Protein AF-A0AAD5RUT4-F1 (afdb_monomer_lite)

Foldseek 3Di:
DDPVVVVVVVVV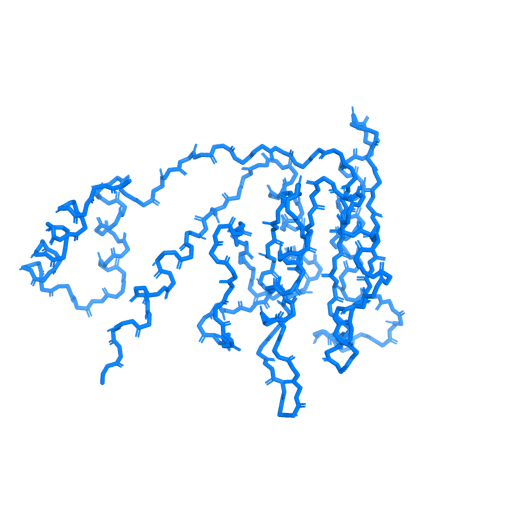VVVVVDDDPVVVQVVCVVVVVQDDPPQQDADAAEEEEEAEQDDDPVNDPPPDGLLVLLQVLLCVLCVPPHPYDYHYDYDYQAVAQDVVNLVSLLRAQAYEQEQQFADDPPTHFSQVSLVVSVVSNVNHQAEYEYQPDQVRGPPHHDAPHFYAYFVGSHSVRSSVSSVCSRNSVGDGDGVVVVVVVVVPDD

Structure (mmCIF, N/CA/C/O backbone):
data_AF-A0AAD5RUT4-F1
#
_entry.id   AF-A0AAD5RUT4-F1
#
loop_
_atom_site.group_PDB
_atom_site.id
_atom_site.type_symbol
_atom_site.label_atom_id
_atom_site.label_alt_id
_atom_site.label_comp_id
_atom_site.label_asym_id
_atom_site.label_entity_id
_atom_site.label_seq_id
_atom_site.pdbx_PDB_ins_code
_atom_site.Cartn_x
_atom_site.Cartn_y
_atom_site.Cartn_z
_atom_site.occupancy
_atom_site.B_iso_or_equiv
_atom_site.auth_seq_id
_atom_site.auth_comp_id
_atom_site.auth_asym_id
_atom_site.auth_atom_id
_atom_site.pdbx_PDB_model_num
ATOM 1 N N . MET A 1 1 ? -27.254 -2.758 -2.934 1.00 40.66 1 MET A N 1
ATOM 2 C CA . MET A 1 1 ? -27.386 -1.944 -4.158 1.00 40.66 1 MET A CA 1
ATOM 3 C C . MET A 1 1 ? -28.447 -2.585 -5.015 1.00 40.66 1 MET A C 1
ATOM 5 O O . MET A 1 1 ? -28.397 -3.797 -5.181 1.00 40.66 1 MET A O 1
ATOM 9 N N . ASP A 1 2 ? -29.407 -1.793 -5.474 1.00 30.16 2 ASP A N 1
ATOM 10 C CA . ASP A 1 2 ? -30.515 -2.277 -6.292 1.00 30.16 2 ASP A CA 1
ATOM 11 C C . ASP A 1 2 ? -30.097 -2.348 -7.769 1.00 30.16 2 ASP A C 1
ATOM 13 O O . ASP A 1 2 ? -29.447 -1.429 -8.276 1.00 30.16 2 ASP A O 1
ATOM 17 N N . VAL A 1 3 ? -30.425 -3.448 -8.448 1.00 38.19 3 VAL A N 1
ATOM 18 C CA . VAL A 1 3 ? -29.956 -3.734 -9.817 1.00 38.19 3 VAL A CA 1
ATOM 19 C C . VAL A 1 3 ? -30.621 -2.789 -10.826 1.00 38.19 3 VAL A C 1
ATOM 21 O O . VAL A 1 3 ? -29.990 -2.366 -11.800 1.00 38.19 3 VAL A O 1
ATOM 24 N N . ASP A 1 4 ? -31.852 -2.365 -10.539 1.00 40.03 4 ASP A N 1
ATOM 25 C CA . ASP A 1 4 ? -32.654 -1.515 -11.423 1.00 40.03 4 ASP A CA 1
ATOM 26 C C . ASP A 1 4 ? -32.111 -0.078 -11.535 1.00 40.03 4 ASP A C 1
ATOM 28 O O . ASP A 1 4 ? -32.223 0.561 -12.588 1.00 40.03 4 ASP A O 1
ATOM 32 N N . HIS A 1 5 ? -31.424 0.423 -10.500 1.00 44.12 5 HIS A N 1
ATOM 33 C CA . HIS A 1 5 ? -30.791 1.748 -10.537 1.00 44.12 5 HIS A CA 1
ATOM 34 C C . HIS A 1 5 ? -29.637 1.814 -11.550 1.00 44.12 5 HIS A C 1
ATOM 36 O O . HIS A 1 5 ? -29.521 2.791 -12.292 1.00 44.12 5 HIS A O 1
ATOM 42 N N . VAL A 1 6 ? -28.811 0.766 -11.640 1.00 46.03 6 VAL A N 1
ATOM 43 C CA . VAL A 1 6 ? -27.680 0.715 -12.586 1.00 46.03 6 VAL A CA 1
ATOM 44 C C . VAL A 1 6 ? -28.183 0.619 -14.030 1.00 46.03 6 VAL A C 1
ATOM 46 O O . VAL A 1 6 ? -27.658 1.290 -14.919 1.00 46.03 6 VAL A O 1
ATOM 49 N N . SER A 1 7 ? -29.249 -0.154 -14.254 1.00 44.00 7 SER A N 1
ATOM 50 C CA . SER A 1 7 ? -29.895 -0.298 -15.565 1.00 44.00 7 SER A CA 1
ATOM 51 C C . SER A 1 7 ? -30.487 1.030 -16.073 1.00 44.00 7 SER A C 1
ATOM 53 O O . SER A 1 7 ? -30.271 1.426 -17.222 1.00 44.00 7 SER A O 1
ATOM 55 N N . THR A 1 8 ? -31.142 1.785 -15.184 1.00 48.00 8 THR A N 1
ATOM 56 C CA . THR A 1 8 ? -31.736 3.100 -15.494 1.00 48.00 8 THR A CA 1
ATOM 57 C C . THR A 1 8 ? -30.673 4.140 -15.878 1.00 48.00 8 THR A C 1
ATOM 59 O O . THR A 1 8 ? -30.835 4.874 -16.856 1.00 48.00 8 THR A O 1
ATOM 62 N N . LEU A 1 9 ? -29.535 4.165 -15.173 1.00 50.91 9 LEU A N 1
ATOM 63 C CA . LEU A 1 9 ? -28.398 5.038 -15.499 1.00 50.91 9 LEU A CA 1
ATOM 64 C C . LEU A 1 9 ? -27.792 4.712 -16.872 1.00 50.91 9 LEU A C 1
ATOM 66 O O . LEU A 1 9 ? -27.413 5.618 -17.616 1.00 50.91 9 LEU A O 1
ATOM 70 N N . PHE A 1 10 ? -27.750 3.429 -17.243 1.00 47.50 10 PHE A N 1
ATOM 71 C CA . PHE A 1 10 ? -27.248 2.990 -18.545 1.00 47.50 10 PHE A CA 1
ATOM 72 C C . PHE A 1 10 ? -28.161 3.437 -19.701 1.00 47.50 10 PHE A C 1
ATOM 74 O O . PHE A 1 10 ? -27.671 3.840 -20.759 1.00 47.50 10 PHE A O 1
ATOM 81 N N . GLN A 1 11 ? -29.486 3.442 -19.504 1.00 51.00 11 GLN A N 1
ATOM 82 C CA . GLN A 1 11 ? -30.429 4.018 -20.473 1.00 51.00 11 GLN A CA 1
ATOM 83 C C . GLN A 1 11 ? -30.298 5.545 -20.585 1.00 51.00 11 GLN A C 1
ATOM 85 O O . GLN A 1 11 ? -30.326 6.077 -21.699 1.00 51.00 11 GLN A O 1
ATOM 90 N N . ALA A 1 12 ? -30.097 6.252 -19.468 1.00 51.12 12 ALA A N 1
ATOM 91 C CA . ALA A 1 12 ? -29.902 7.702 -19.467 1.00 51.12 12 ALA A CA 1
ATOM 92 C C . ALA A 1 12 ? -28.616 8.120 -20.209 1.00 51.12 12 ALA A C 1
ATOM 94 O O . ALA A 1 12 ? -28.664 8.979 -21.091 1.00 51.12 12 ALA A O 1
ATOM 95 N N . ALA A 1 13 ? -27.483 7.466 -19.924 1.00 50.44 13 ALA A N 1
ATOM 96 C CA . ALA A 1 13 ? -26.198 7.765 -20.560 1.00 50.44 13 ALA A CA 1
ATOM 97 C C . ALA A 1 13 ? -26.207 7.498 -22.079 1.00 50.44 13 ALA A C 1
ATOM 99 O O . ALA A 1 13 ? -25.724 8.326 -22.855 1.00 50.44 13 ALA A O 1
ATOM 100 N N . ASN A 1 14 ? -26.816 6.389 -22.521 1.00 50.47 14 ASN A N 1
ATOM 101 C CA . ASN A 1 14 ? -26.973 6.092 -23.950 1.00 50.47 14 ASN A CA 1
ATOM 102 C C . ASN A 1 14 ? -27.896 7.100 -24.658 1.00 50.47 14 ASN A C 1
ATOM 104 O O . ASN A 1 14 ? -27.606 7.515 -25.781 1.00 50.47 14 ASN A O 1
ATOM 108 N N . SER A 1 15 ? -28.969 7.545 -23.995 1.00 49.31 15 SER A N 1
ATOM 109 C CA . SER A 1 15 ? -29.892 8.552 -24.544 1.00 49.31 15 SER A CA 1
ATOM 110 C C . SER A 1 15 ? -29.243 9.935 -24.677 1.00 49.31 15 SER A C 1
ATOM 112 O O . SER A 1 15 ? -29.522 10.659 -25.631 1.00 49.31 15 SER A O 1
ATOM 114 N N . ALA A 1 16 ? -28.331 10.289 -23.765 1.00 51.84 16 ALA A N 1
ATOM 115 C CA . ALA A 1 16 ? -27.600 11.558 -23.776 1.00 51.84 16 ALA A CA 1
ATOM 116 C C . ALA A 1 16 ? -26.500 11.647 -24.857 1.00 51.84 16 ALA A C 1
ATOM 118 O O . ALA A 1 16 ? -25.963 12.728 -25.095 1.00 51.84 16 ALA A O 1
ATOM 119 N N . ARG A 1 17 ? -26.181 10.537 -25.546 1.00 49.66 17 ARG A N 1
ATOM 120 C CA . ARG A 1 17 ? -25.258 10.491 -26.699 1.00 49.66 17 ARG A CA 1
ATOM 121 C C . ARG A 1 17 ? -23.874 11.101 -26.398 1.00 49.66 17 ARG A C 1
ATOM 123 O O . ARG A 1 17 ? -23.277 11.749 -27.264 1.00 49.66 17 ARG A O 1
ATOM 130 N N . LEU A 1 18 ? -23.402 10.893 -25.165 1.00 50.91 18 LEU A N 1
ATOM 131 C CA . LEU A 1 18 ? -22.157 11.427 -24.606 1.00 50.91 18 LEU A CA 1
ATOM 132 C C . LEU A 1 18 ? -20.961 10.977 -25.458 1.00 50.91 18 LEU A C 1
ATOM 134 O O . LEU A 1 18 ? -20.799 9.787 -25.722 1.00 50.91 18 LEU A O 1
ATOM 138 N N . ARG A 1 19 ? -20.140 11.930 -25.921 1.00 46.38 19 ARG A N 1
ATOM 139 C CA . ARG A 1 19 ? -19.045 11.663 -26.879 1.00 46.38 19 ARG A CA 1
ATOM 140 C C . ARG A 1 19 ? -17.650 11.736 -26.265 1.00 46.38 19 ARG A C 1
ATOM 142 O O . ARG A 1 19 ? -16.679 11.466 -26.966 1.00 46.38 19 ARG A O 1
ATOM 149 N N . SER A 1 20 ? -17.540 12.115 -24.993 1.00 47.41 20 SER A N 1
ATOM 150 C CA . SER A 1 20 ? -16.264 12.247 -24.294 1.00 47.41 20 SER A CA 1
ATOM 151 C C . SER A 1 20 ? -16.325 11.694 -22.869 1.00 47.41 20 SER A C 1
ATOM 153 O O . SER A 1 20 ? -17.386 11.607 -22.248 1.00 47.41 20 SER A O 1
ATOM 155 N N . VAL A 1 21 ? -15.151 11.339 -22.342 1.00 44.12 21 VAL A N 1
ATOM 156 C CA . VAL A 1 21 ? -14.974 10.861 -20.961 1.00 44.12 21 VAL A CA 1
ATOM 157 C C . VAL A 1 21 ? -15.287 11.968 -19.945 1.00 44.12 21 VAL A C 1
ATOM 159 O O . VAL A 1 21 ? -15.798 11.685 -18.864 1.00 44.12 21 VAL A O 1
ATOM 162 N N . GLU A 1 22 ? -15.042 13.232 -20.304 1.00 46.31 22 GLU A N 1
ATOM 163 C CA . GLU A 1 22 ? -15.338 14.387 -19.452 1.00 46.31 22 GLU A CA 1
ATOM 164 C C . GLU A 1 22 ? -16.841 14.615 -19.278 1.00 46.31 22 GLU A C 1
ATOM 166 O O . GLU A 1 22 ? -17.274 15.002 -18.197 1.00 46.31 22 GLU A O 1
ATOM 171 N N . ASP A 1 23 ? -17.648 14.358 -20.311 1.00 46.12 23 ASP A N 1
ATOM 172 C CA . ASP A 1 23 ? -19.106 14.478 -20.206 1.00 46.12 23 ASP A CA 1
ATOM 173 C C . ASP A 1 23 ? -19.681 13.377 -19.306 1.00 46.12 23 ASP A C 1
ATOM 175 O O . ASP A 1 23 ? -20.591 13.625 -18.522 1.00 46.12 23 ASP A O 1
ATOM 179 N N . LEU A 1 24 ? -19.099 12.174 -19.353 1.00 50.16 24 LEU A N 1
ATOM 180 C CA . LEU A 1 24 ? -19.468 11.057 -18.480 1.00 50.16 24 LEU A CA 1
ATOM 181 C C . LEU A 1 24 ? -19.103 11.336 -17.011 1.00 50.16 24 LEU A C 1
ATOM 183 O O . LEU A 1 24 ? -19.913 11.073 -16.123 1.00 50.16 24 LEU A O 1
ATOM 187 N N . ALA A 1 25 ? -17.933 11.933 -16.755 1.00 50.69 25 ALA A N 1
ATOM 188 C CA . ALA A 1 25 ? -17.542 12.397 -15.422 1.00 50.69 25 ALA A CA 1
ATOM 189 C C . ALA A 1 25 ? -18.498 13.485 -14.895 1.00 50.69 25 ALA A C 1
ATOM 191 O O . ALA A 1 25 ? -19.044 13.337 -13.803 1.00 50.69 25 ALA A O 1
ATOM 192 N N . LYS A 1 26 ? -18.798 14.511 -15.706 1.00 51.44 26 LYS A N 1
ATOM 193 C CA . LYS A 1 26 ? -19.769 15.570 -15.366 1.00 51.44 26 LYS A CA 1
ATOM 194 C C . LYS A 1 26 ? -21.176 15.014 -15.120 1.00 51.44 26 LYS A C 1
ATOM 196 O O . LYS A 1 26 ? -21.870 15.497 -14.233 1.00 51.44 26 LYS A O 1
ATOM 201 N N . CYS A 1 27 ? -21.607 13.990 -15.860 1.00 48.34 27 CYS A N 1
ATOM 202 C CA . CYS A 1 27 ? -22.888 13.320 -15.620 1.00 48.34 27 CYS A CA 1
ATOM 203 C C . CYS A 1 27 ? -22.902 12.503 -14.317 1.00 48.34 27 CYS A C 1
ATOM 205 O O . CYS A 1 27 ? -23.925 12.488 -13.638 1.00 48.34 27 CYS A O 1
ATOM 207 N N . LEU A 1 28 ? -21.795 11.853 -13.940 1.00 51.03 28 LEU A N 1
ATOM 208 C CA . LEU A 1 28 ? -21.674 11.137 -12.661 1.00 51.03 28 LEU A CA 1
ATOM 209 C C . LEU A 1 28 ? -21.650 12.097 -11.460 1.00 51.03 28 LEU A C 1
ATOM 211 O O . LEU A 1 28 ? -22.284 11.812 -10.443 1.00 51.03 28 LEU A O 1
ATOM 215 N N . GLU A 1 29 ? -20.986 13.249 -11.598 1.00 49.31 29 GLU A N 1
ATOM 216 C CA . GLU A 1 29 ? -21.045 14.355 -10.633 1.00 49.31 29 GLU A CA 1
ATOM 217 C C . GLU A 1 29 ? -22.474 14.922 -10.527 1.00 49.31 29 GLU A C 1
ATOM 219 O O . GLU A 1 29 ? -23.034 14.990 -9.435 1.00 49.31 29 GLU A O 1
ATOM 224 N N . ALA A 1 30 ? -23.116 15.243 -11.658 1.00 46.12 30 ALA A N 1
ATOM 225 C CA . ALA A 1 30 ? -24.474 15.797 -11.696 1.00 46.12 30 ALA A CA 1
ATOM 226 C C . ALA A 1 30 ? -25.564 14.829 -11.192 1.00 46.12 30 ALA A C 1
ATOM 228 O O . ALA A 1 30 ? -26.627 15.274 -10.760 1.00 46.12 30 ALA A O 1
ATOM 229 N N . ALA A 1 31 ? -25.318 13.517 -11.230 1.00 46.06 31 ALA A N 1
ATOM 230 C CA . ALA A 1 31 ? -26.241 12.496 -10.737 1.00 46.06 31 ALA A CA 1
ATOM 231 C C . ALA A 1 31 ? -26.093 12.190 -9.230 1.00 46.06 31 ALA A C 1
ATOM 233 O O . ALA A 1 31 ? -26.736 11.260 -8.747 1.00 46.06 31 ALA A O 1
ATOM 234 N N . ASN A 1 32 ? -25.234 12.910 -8.488 1.00 44.28 32 ASN A N 1
ATOM 235 C CA . ASN A 1 32 ? -24.887 12.659 -7.073 1.00 44.28 32 ASN A CA 1
ATOM 236 C C . ASN A 1 32 ? -24.348 11.243 -6.755 1.00 44.28 32 ASN A C 1
ATOM 238 O O . ASN A 1 32 ? -24.099 10.917 -5.597 1.00 44.28 32 ASN A O 1
ATOM 242 N N . LEU A 1 33 ? -24.099 10.414 -7.769 1.00 44.09 33 LEU A N 1
ATOM 243 C CA . LEU A 1 33 ? -23.506 9.075 -7.646 1.00 44.09 33 LEU A CA 1
ATOM 244 C C . LEU A 1 33 ? -21.967 9.108 -7.645 1.00 44.09 33 LEU A C 1
ATOM 246 O O . LEU A 1 33 ? -21.324 8.079 -7.451 1.00 44.09 33 LEU A O 1
ATOM 250 N N . GLY A 1 34 ? -21.385 10.289 -7.872 1.00 42.00 34 GLY A N 1
ATOM 251 C CA . GLY A 1 34 ? -19.951 10.530 -8.025 1.00 42.00 34 GLY A CA 1
ATOM 252 C C . GLY A 1 34 ? -19.192 11.005 -6.782 1.00 42.00 34 GLY A C 1
ATOM 253 O O . GLY A 1 34 ? -18.011 11.292 -6.916 1.00 42.00 34 GLY A O 1
ATOM 254 N N . THR A 1 35 ? -19.804 11.074 -5.594 1.00 42.25 35 THR A N 1
ATOM 255 C CA . THR A 1 35 ? -19.084 11.234 -4.311 1.00 42.25 35 THR A CA 1
ATOM 256 C C . THR A 1 35 ? -19.977 10.830 -3.142 1.00 42.25 35 THR A C 1
ATOM 258 O O . THR A 1 35 ? -20.612 11.679 -2.514 1.00 42.25 35 THR A O 1
ATOM 261 N N . GLU A 1 36 ? -19.957 9.553 -2.757 1.00 38.75 36 GLU A N 1
ATOM 262 C CA . GLU A 1 36 ? -20.164 9.278 -1.338 1.00 38.75 36 GLU A CA 1
ATOM 263 C C . GLU A 1 36 ? -18.926 9.769 -0.589 1.00 38.75 36 GLU A C 1
ATOM 265 O O . GLU A 1 36 ? -17.877 9.120 -0.594 1.00 38.75 36 GLU A O 1
ATOM 270 N N . SER A 1 37 ? -19.068 10.895 0.111 1.00 42.31 37 SER A N 1
ATOM 271 C CA . SER A 1 37 ? -18.177 11.289 1.208 1.00 42.31 37 SER A CA 1
ATOM 272 C C . SER A 1 37 ? -18.373 10.356 2.411 1.00 42.31 37 SER A C 1
ATOM 274 O O . SER A 1 37 ? -18.637 10.797 3.529 1.00 42.31 37 SER A O 1
ATOM 276 N N . SER A 1 38 ? -18.231 9.048 2.174 1.00 43.66 38 SER A N 1
ATOM 277 C CA . SER A 1 38 ? -17.950 8.051 3.198 1.00 43.66 38 SER A CA 1
ATOM 278 C C . SER A 1 38 ? -16.623 8.448 3.831 1.00 43.66 38 SER A C 1
ATOM 280 O O . SER A 1 38 ? -15.556 8.161 3.285 1.00 43.66 38 SER A O 1
ATOM 282 N N . GLN A 1 39 ? -16.711 9.181 4.944 1.00 51.94 39 GLN A N 1
ATOM 283 C CA . GLN A 1 39 ? -15.571 9.723 5.673 1.00 51.94 39 GLN A CA 1
ATOM 284 C C . GLN A 1 39 ? -14.558 8.602 5.902 1.00 51.94 39 GLN A C 1
ATOM 286 O O . GLN A 1 39 ? -14.830 7.639 6.624 1.00 51.94 39 GLN A O 1
ATOM 291 N N . PHE A 1 40 ? -13.395 8.698 5.255 1.00 64.25 40 PHE A N 1
ATOM 292 C CA . PHE A 1 40 ? -12.337 7.727 5.467 1.00 64.25 40 PHE A CA 1
ATOM 293 C C . PHE A 1 40 ? -11.887 7.894 6.916 1.00 64.25 40 PHE A C 1
ATOM 295 O O . PHE A 1 40 ? -11.277 8.902 7.268 1.00 64.25 40 PHE A O 1
ATOM 302 N N . THR A 1 41 ? -12.192 6.911 7.763 1.00 67.88 41 THR A N 1
ATOM 303 C CA . THR A 1 41 ? -11.693 6.887 9.140 1.00 67.88 41 THR A CA 1
ATOM 304 C C . THR A 1 41 ? -10.166 6.980 9.110 1.00 67.88 41 THR A C 1
ATOM 306 O O . THR A 1 41 ? -9.551 6.130 8.452 1.00 67.88 41 THR A O 1
ATOM 309 N N . PRO A 1 42 ? -9.551 7.989 9.759 1.00 73.69 42 PRO A N 1
ATOM 310 C CA . PRO A 1 42 ? -8.102 8.127 9.806 1.00 73.69 42 PRO A CA 1
ATOM 311 C C . PRO A 1 42 ? -7.419 6.820 10.209 1.00 73.69 42 PRO A C 1
ATOM 313 O O . PRO A 1 42 ? -7.972 6.022 10.975 1.00 73.69 42 PRO A O 1
ATOM 316 N N . LEU A 1 43 ? -6.221 6.589 9.670 1.00 80.12 43 LEU A N 1
ATOM 317 C CA . LEU A 1 43 ? -5.430 5.405 10.003 1.00 80.12 43 LEU A CA 1
ATOM 318 C C . LEU A 1 43 ? -5.241 5.309 11.523 1.00 80.12 43 LEU A C 1
ATOM 320 O O . LEU A 1 43 ? -4.752 6.244 12.146 1.00 80.12 43 LEU A O 1
ATOM 324 N N . SER A 1 44 ? -5.625 4.174 12.104 1.00 76.81 44 SER A N 1
ATOM 325 C CA . SER A 1 44 ? -5.488 3.892 13.533 1.00 76.81 44 SER A CA 1
ATOM 326 C C . SER A 1 44 ? -5.105 2.428 13.763 1.00 76.81 44 SER A C 1
ATOM 328 O O . SER A 1 44 ? -5.470 1.542 12.985 1.00 76.81 44 SER A O 1
ATOM 330 N N . GLY A 1 45 ? -4.337 2.179 14.824 1.00 85.00 45 GLY A N 1
ATOM 331 C CA . GLY A 1 45 ? -3.640 0.915 15.095 1.00 85.00 45 GLY A CA 1
ATOM 332 C C . GLY A 1 45 ? -2.396 0.668 14.208 1.00 85.00 45 GLY A C 1
ATOM 333 O O . GLY A 1 45 ? -2.062 1.504 13.364 1.00 85.00 45 GLY A O 1
ATOM 334 N N . PRO A 1 46 ? -1.670 -0.449 14.420 1.00 89.56 46 PRO A N 1
ATOM 335 C CA . PRO A 1 46 ? -0.468 -0.794 13.661 1.00 89.56 46 PRO A CA 1
ATOM 336 C C . PRO A 1 46 ? -0.681 -0.769 12.142 1.00 89.56 46 PRO A C 1
ATOM 338 O O . PRO A 1 46 ? -1.539 -1.474 11.603 1.00 89.56 46 PRO A O 1
ATOM 341 N N . VAL A 1 47 ? 0.148 0.008 11.445 1.00 92.06 47 VAL A N 1
ATOM 342 C CA . VAL A 1 47 ? 0.117 0.127 9.985 1.00 92.06 47 VAL A CA 1
ATOM 343 C C . VAL A 1 47 ? 1.238 -0.716 9.390 1.00 92.06 47 VAL A C 1
ATOM 345 O O . VAL A 1 47 ? 2.406 -0.563 9.746 1.00 92.06 47 VAL A O 1
ATOM 348 N N . LEU A 1 48 ? 0.891 -1.594 8.455 1.00 95.25 48 LEU A N 1
ATOM 349 C CA . LEU A 1 48 ? 1.854 -2.288 7.609 1.00 95.25 48 LEU A CA 1
ATOM 350 C C . LEU A 1 48 ? 1.942 -1.576 6.260 1.00 95.25 48 LEU A C 1
ATOM 352 O O . LEU A 1 48 ? 0.933 -1.413 5.578 1.00 95.25 48 LEU A O 1
ATOM 356 N N . LEU A 1 49 ? 3.153 -1.201 5.864 1.00 95.56 49 LEU A N 1
ATOM 357 C CA . LEU A 1 49 ? 3.463 -0.678 4.543 1.00 95.56 49 LEU A CA 1
ATOM 358 C C . LEU A 1 49 ? 4.207 -1.757 3.740 1.00 95.56 49 LEU A C 1
ATOM 360 O O . LEU A 1 49 ? 5.333 -2.115 4.084 1.00 95.56 49 LEU A O 1
ATOM 364 N N . LEU A 1 50 ? 3.556 -2.275 2.695 1.00 96.44 50 LEU A N 1
ATOM 365 C CA . LEU A 1 50 ? 4.086 -3.269 1.758 1.00 96.44 50 LEU A CA 1
ATOM 366 C C . LEU A 1 50 ? 4.503 -2.583 0.458 1.00 96.44 50 LEU A C 1
ATOM 368 O O . LEU A 1 50 ? 3.650 -2.103 -0.291 1.00 96.44 50 LEU A O 1
ATOM 372 N N . THR A 1 51 ? 5.803 -2.553 0.176 1.00 94.38 51 THR A N 1
ATOM 373 C CA . THR A 1 51 ? 6.380 -1.755 -0.919 1.00 94.38 51 THR A CA 1
ATOM 374 C C . THR A 1 51 ? 7.180 -2.593 -1.910 1.00 94.38 51 THR A C 1
ATOM 376 O O . THR A 1 51 ? 7.896 -3.508 -1.509 1.00 94.38 51 THR A O 1
ATOM 379 N N . PRO A 1 52 ? 7.068 -2.330 -3.222 1.00 92.44 52 PRO A N 1
ATOM 380 C CA . PRO A 1 52 ? 7.818 -3.075 -4.218 1.00 92.44 52 PRO A CA 1
ATOM 381 C C . PRO A 1 52 ? 9.279 -2.616 -4.240 1.00 92.44 52 PRO A C 1
ATOM 383 O O . PRO A 1 52 ? 9.558 -1.419 -4.311 1.00 92.44 52 PRO A O 1
ATOM 386 N N . VAL A 1 53 ? 10.218 -3.563 -4.265 1.00 89.81 53 VAL A N 1
ATOM 387 C CA . VAL A 1 53 ? 11.639 -3.256 -4.503 1.00 89.81 53 VAL A CA 1
ATOM 388 C C . VAL A 1 53 ? 11.821 -2.773 -5.949 1.00 89.81 53 VAL A C 1
ATOM 390 O O . VAL A 1 53 ? 11.801 -3.576 -6.882 1.00 89.81 53 VAL A O 1
ATOM 393 N N . VAL A 1 54 ? 11.998 -1.460 -6.135 1.00 86.69 54 VAL A N 1
ATOM 394 C CA . VAL A 1 54 ? 12.158 -0.800 -7.446 1.00 86.69 54 VAL A CA 1
ATOM 395 C C . VAL A 1 54 ? 13.305 0.212 -7.467 1.00 86.69 54 VAL A C 1
ATOM 397 O O . VAL A 1 54 ? 13.858 0.579 -6.435 1.00 86.69 54 VAL A O 1
ATOM 400 N N . GLN A 1 55 ? 13.657 0.673 -8.669 1.00 81.81 55 GLN A N 1
ATOM 401 C CA . GLN A 1 55 ? 14.625 1.751 -8.881 1.00 81.81 55 GLN A CA 1
ATOM 402 C C . GLN A 1 55 ? 13.985 3.137 -8.690 1.00 81.81 55 GLN A C 1
ATOM 404 O O . GLN A 1 55 ? 12.790 3.326 -8.936 1.00 81.81 55 GLN A O 1
ATOM 409 N N . HIS A 1 56 ? 14.800 4.118 -8.295 1.00 79.50 56 HIS A N 1
ATOM 410 C CA . HIS A 1 56 ? 14.409 5.528 -8.175 1.00 79.50 56 HIS A CA 1
ATOM 411 C C . HIS A 1 56 ? 14.066 6.154 -9.530 1.00 79.50 56 HIS A C 1
ATOM 413 O O . HIS A 1 56 ? 14.815 5.987 -10.489 1.00 79.50 56 HIS A O 1
ATOM 419 N N . LEU A 1 57 ? 12.997 6.956 -9.576 1.00 74.62 57 LEU A N 1
ATOM 420 C CA . LEU A 1 57 ? 12.617 7.735 -10.765 1.00 74.62 57 LEU A CA 1
ATOM 421 C C . LEU A 1 57 ? 13.676 8.782 -11.139 1.00 74.62 57 LEU A C 1
ATOM 423 O O . LEU A 1 57 ? 13.994 8.958 -12.310 1.00 74.62 57 LEU A O 1
ATOM 427 N N . GLU A 1 58 ? 14.250 9.457 -10.141 1.00 68.06 58 GLU A N 1
ATOM 428 C CA . GLU A 1 58 ? 15.194 10.567 -10.341 1.00 68.06 58 GLU A CA 1
ATOM 429 C C . GLU A 1 58 ? 16.651 10.103 -10.551 1.00 68.06 58 GLU A C 1
ATOM 431 O O . GLU A 1 58 ? 17.573 10.916 -10.521 1.00 68.06 58 GLU A O 1
ATOM 436 N N . GLY A 1 59 ? 16.896 8.794 -10.710 1.00 57.69 59 GLY A N 1
ATOM 437 C CA . GLY A 1 59 ? 18.242 8.234 -10.907 1.00 57.69 59 GLY A CA 1
ATOM 438 C C . GLY A 1 59 ? 19.216 8.445 -9.736 1.00 57.69 59 GLY A C 1
ATOM 439 O O . GLY A 1 59 ? 20.414 8.202 -9.880 1.00 57.69 59 GLY A O 1
ATOM 440 N N . ASN A 1 60 ? 18.727 8.905 -8.581 1.00 54.56 60 ASN A N 1
ATOM 441 C CA . ASN A 1 60 ? 19.551 9.218 -7.419 1.00 54.56 60 ASN A CA 1
ATOM 442 C C . ASN A 1 60 ? 20.183 7.934 -6.855 1.00 54.56 60 ASN A C 1
ATOM 444 O O . ASN A 1 60 ? 19.490 7.003 -6.451 1.00 54.56 60 ASN A O 1
ATOM 448 N N . THR A 1 61 ? 21.515 7.879 -6.850 1.00 51.81 61 THR A N 1
ATOM 449 C CA . THR A 1 61 ? 22.302 6.662 -6.582 1.00 51.81 61 THR A CA 1
ATOM 450 C C . THR A 1 61 ? 22.548 6.387 -5.100 1.00 51.81 61 THR A C 1
ATOM 452 O O . THR A 1 61 ? 23.246 5.432 -4.753 1.00 51.81 61 THR A O 1
ATOM 455 N N . ARG A 1 62 ? 21.991 7.201 -4.196 1.00 54.16 62 ARG A N 1
ATOM 456 C CA . ARG A 1 62 ? 22.028 6.901 -2.761 1.00 54.16 62 ARG A CA 1
ATOM 457 C C . ARG A 1 62 ? 21.077 5.740 -2.472 1.00 54.16 62 ARG A C 1
ATOM 459 O O . ARG A 1 62 ? 19.917 5.770 -2.860 1.00 54.16 62 ARG A O 1
ATOM 466 N N . SER A 1 63 ? 21.599 4.726 -1.781 1.00 56.25 63 SER A N 1
ATOM 467 C CA . SER A 1 63 ? 20.967 3.425 -1.498 1.00 56.25 63 SER A CA 1
ATOM 468 C C . SER A 1 63 ? 19.803 3.484 -0.483 1.00 56.25 63 SER A C 1
ATOM 470 O O . SER A 1 63 ? 19.688 2.626 0.390 1.00 56.25 63 SER A O 1
ATOM 472 N N . THR A 1 64 ? 18.967 4.515 -0.563 1.00 72.50 64 THR A N 1
ATOM 473 C CA . THR A 1 64 ? 17.747 4.708 0.233 1.00 72.50 64 THR A CA 1
ATOM 474 C C . THR A 1 64 ? 16.545 4.084 -0.472 1.00 72.50 64 THR A C 1
ATOM 476 O O . THR A 1 64 ? 16.545 3.942 -1.695 1.00 72.50 64 THR A O 1
ATOM 479 N N . ASP A 1 65 ? 15.511 3.714 0.275 1.00 85.31 65 ASP A N 1
ATOM 480 C CA . ASP A 1 65 ? 14.294 3.107 -0.276 1.00 85.31 65 ASP A CA 1
ATOM 481 C C . ASP A 1 65 ? 13.430 4.184 -0.976 1.00 85.31 65 ASP A C 1
ATOM 483 O O . ASP A 1 65 ? 13.178 5.231 -0.372 1.00 85.31 65 ASP A O 1
ATOM 487 N N . PRO A 1 66 ? 12.965 3.994 -2.231 1.00 89.69 66 PRO A N 1
ATOM 488 C CA . PRO A 1 66 ? 12.123 4.981 -2.917 1.00 89.69 66 PRO A CA 1
ATOM 489 C C . PRO A 1 66 ? 10.799 5.275 -2.191 1.00 89.69 66 PRO A C 1
ATOM 491 O O . PRO A 1 66 ? 10.255 6.365 -2.350 1.00 89.69 66 PRO A O 1
ATOM 494 N N . PHE A 1 67 ? 10.301 4.357 -1.356 1.00 92.81 67 PHE A N 1
ATOM 495 C CA . PHE A 1 67 ? 9.100 4.544 -0.539 1.00 92.81 67 PHE A CA 1
ATOM 496 C C . PHE A 1 67 ? 9.386 5.054 0.882 1.00 92.81 67 PHE A C 1
ATOM 498 O O . PHE A 1 67 ? 8.449 5.285 1.652 1.00 92.81 67 PHE A O 1
ATOM 505 N N . GLU A 1 68 ? 10.650 5.307 1.239 1.00 91.38 68 GLU A N 1
ATOM 506 C CA . GLU A 1 68 ? 11.023 5.883 2.536 1.00 91.38 68 GLU A CA 1
ATOM 507 C C . GLU A 1 68 ? 10.244 7.172 2.891 1.00 91.38 68 GLU A C 1
ATOM 509 O O . GLU A 1 68 ? 9.777 7.264 4.033 1.00 91.38 68 GLU A O 1
ATOM 514 N N . PRO A 1 69 ? 10.001 8.136 1.971 1.00 92.38 69 PRO A N 1
ATOM 515 C CA . PRO A 1 69 ? 9.228 9.343 2.285 1.00 92.38 69 PRO A CA 1
ATOM 516 C C . PRO A 1 69 ? 7.803 9.039 2.774 1.00 92.38 69 PRO A C 1
ATOM 518 O O . PRO A 1 69 ? 7.326 9.672 3.719 1.00 92.38 69 PRO A O 1
ATOM 521 N N . LEU A 1 70 ? 7.149 8.019 2.203 1.00 92.44 70 LEU A N 1
ATOM 522 C CA . LEU A 1 70 ? 5.819 7.563 2.619 1.00 92.44 70 LEU A CA 1
ATOM 523 C C . LEU A 1 70 ? 5.856 7.035 4.062 1.00 92.44 70 LEU A C 1
ATOM 525 O O . LEU A 1 70 ? 5.108 7.504 4.922 1.00 92.44 70 LEU A O 1
ATOM 529 N N . GLY A 1 71 ? 6.771 6.101 4.343 1.00 91.12 71 GLY A N 1
ATOM 530 C CA . GLY A 1 71 ? 6.937 5.494 5.666 1.00 91.12 71 GLY A CA 1
ATOM 531 C C . GLY A 1 71 ? 7.314 6.515 6.744 1.00 91.12 71 GLY A C 1
ATOM 532 O O . GLY A 1 71 ? 6.725 6.518 7.830 1.00 91.12 71 GLY A O 1
ATOM 533 N N . GLN A 1 72 ? 8.226 7.443 6.437 1.00 91.00 72 GLN A N 1
ATOM 534 C CA . GLN A 1 72 ? 8.581 8.543 7.336 1.00 91.00 72 GLN A CA 1
ATOM 535 C C . GLN A 1 72 ? 7.389 9.471 7.610 1.00 91.00 72 GLN A C 1
ATOM 537 O O . GLN A 1 72 ? 7.157 9.847 8.762 1.00 91.00 72 GLN A O 1
ATOM 542 N N . ARG A 1 73 ? 6.640 9.871 6.573 1.00 90.75 73 ARG A N 1
ATOM 543 C CA . ARG A 1 73 ? 5.532 10.829 6.703 1.00 90.75 73 ARG A CA 1
ATOM 544 C C . ARG A 1 73 ? 4.343 10.249 7.463 1.00 90.75 73 ARG A C 1
ATOM 546 O O . ARG A 1 73 ? 3.736 10.987 8.247 1.00 90.75 73 ARG A O 1
ATOM 553 N N . LEU A 1 74 ? 4.059 8.959 7.270 1.00 89.62 74 LEU A N 1
ATOM 554 C CA . LEU A 1 74 ? 3.099 8.195 8.066 1.00 89.62 74 LEU A CA 1
ATOM 555 C C . LEU A 1 74 ? 3.561 8.125 9.524 1.00 89.62 74 LEU A C 1
ATOM 557 O O . LEU A 1 74 ? 2.847 8.605 10.397 1.00 89.62 74 LEU A O 1
ATOM 561 N N . SER A 1 75 ? 4.782 7.651 9.791 1.00 88.31 75 SER A N 1
ATOM 562 C CA . SER A 1 75 ? 5.312 7.517 11.160 1.00 88.31 75 SER A CA 1
ATOM 563 C C . SER A 1 75 ? 5.241 8.835 11.942 1.00 88.31 75 SER A C 1
ATOM 565 O O . SER A 1 75 ? 4.699 8.886 13.041 1.00 88.31 75 SER A O 1
ATOM 567 N N . LYS A 1 76 ? 5.704 9.943 11.343 1.00 86.75 76 LYS A N 1
ATOM 568 C CA . LYS A 1 76 ? 5.666 11.284 11.958 1.00 86.75 76 LYS A CA 1
ATOM 569 C C . LYS A 1 76 ? 4.243 11.768 12.278 1.00 86.75 76 LYS A C 1
ATOM 571 O O . LYS A 1 76 ? 4.073 12.520 13.233 1.00 86.75 76 LYS A O 1
ATOM 576 N N . GLY A 1 77 ? 3.242 11.373 11.486 1.00 78.75 77 GLY A N 1
ATOM 577 C CA . GLY A 1 77 ? 1.837 11.730 11.712 1.00 78.75 77 GLY A CA 1
ATOM 578 C C . GLY A 1 77 ? 1.140 10.845 12.747 1.00 78.75 77 GLY A C 1
ATOM 579 O O . GLY A 1 77 ? 0.417 11.349 13.598 1.00 78.75 77 GLY A O 1
ATOM 580 N N . LEU A 1 78 ? 1.391 9.537 12.694 1.00 70.94 78 LEU A N 1
ATOM 581 C CA . LEU A 1 78 ? 0.708 8.516 13.492 1.00 70.94 78 LEU A CA 1
ATOM 582 C C . LEU A 1 78 ? 1.232 8.426 14.942 1.00 70.94 78 LEU A C 1
ATOM 584 O O . LEU A 1 78 ? 0.477 8.111 15.863 1.00 70.94 78 LEU A O 1
ATOM 588 N N . SER A 1 79 ? 2.512 8.739 15.179 1.00 59.25 79 SER A N 1
ATOM 589 C CA . SER A 1 79 ? 3.148 8.555 16.494 1.00 59.25 79 SER A CA 1
ATOM 590 C C . SER A 1 79 ? 2.711 9.531 17.594 1.00 59.25 79 SER A C 1
ATOM 592 O O . SER A 1 79 ? 3.069 9.309 18.748 1.00 59.25 79 SER A O 1
ATOM 594 N N . LYS A 1 80 ? 2.001 10.629 17.285 1.00 57.00 80 LYS A N 1
ATOM 595 C CA . LYS A 1 80 ? 1.841 11.738 18.249 1.00 57.00 80 LYS A CA 1
ATOM 596 C C . LYS A 1 80 ? 0.614 11.653 19.164 1.00 57.00 80 LYS A C 1
ATOM 598 O O . LYS A 1 80 ? 0.676 12.171 20.272 1.00 57.00 80 LYS A O 1
ATOM 603 N N . GLU A 1 81 ? -0.462 11.000 18.724 1.00 54.72 81 GLU A N 1
ATOM 604 C CA . GLU A 1 81 ? -1.731 10.936 19.480 1.00 54.72 81 GLU A CA 1
ATOM 605 C C . GLU A 1 81 ? -2.298 9.515 19.631 1.00 54.72 81 GLU A C 1
ATOM 607 O O . GLU A 1 81 ? -3.161 9.290 20.474 1.00 54.72 81 GLU A O 1
ATOM 612 N N . GLN A 1 82 ? -1.832 8.547 18.834 1.00 58.62 82 GLN A N 1
ATOM 613 C CA . GLN A 1 82 ? -2.533 7.268 18.647 1.00 58.62 82 GLN A CA 1
ATOM 614 C C . GLN A 1 82 ? -1.682 6.020 18.971 1.00 58.62 82 GLN A C 1
ATOM 616 O O . GLN A 1 82 ? -2.183 4.907 18.853 1.00 58.62 82 GLN A O 1
ATOM 621 N N . ALA A 1 83 ? -0.425 6.185 19.413 1.00 54.19 83 ALA A N 1
ATOM 622 C CA . ALA A 1 83 ? 0.501 5.101 19.801 1.00 54.19 83 ALA A CA 1
ATOM 623 C C . ALA A 1 83 ? 0.755 4.042 18.701 1.00 54.19 83 ALA A C 1
ATOM 625 O O . ALA A 1 83 ? 0.663 2.834 18.922 1.00 54.19 83 ALA A O 1
ATOM 626 N N . LEU A 1 84 ? 1.070 4.509 17.493 1.00 65.19 84 LEU A N 1
ATOM 627 C CA . LEU A 1 84 ? 1.072 3.693 16.279 1.00 65.19 84 LEU A CA 1
ATOM 628 C C . LEU A 1 84 ? 2.478 3.353 15.788 1.00 65.19 84 LEU A C 1
ATOM 630 O O . LEU A 1 84 ? 3.351 4.215 15.712 1.00 65.19 84 LEU A O 1
ATOM 634 N N . THR A 1 85 ? 2.669 2.100 15.379 1.00 84.31 85 THR A N 1
ATOM 635 C CA . THR A 1 85 ? 3.876 1.638 14.687 1.00 84.31 85 THR A CA 1
ATOM 636 C C . THR A 1 85 ? 3.612 1.507 13.189 1.00 84.31 85 THR A C 1
ATOM 638 O O . THR A 1 85 ? 2.587 0.967 12.771 1.00 84.31 85 THR A O 1
ATOM 641 N N . VAL A 1 86 ? 4.554 1.992 12.376 1.00 89.56 86 VAL A N 1
ATOM 642 C CA . VAL A 1 86 ? 4.600 1.728 10.933 1.00 89.56 86 VAL A CA 1
ATOM 643 C C . VAL A 1 86 ? 5.656 0.659 10.696 1.00 89.56 86 VAL A C 1
ATOM 645 O O . VAL A 1 86 ? 6.843 0.896 10.904 1.00 89.56 86 VAL A O 1
ATOM 648 N N . ASN A 1 8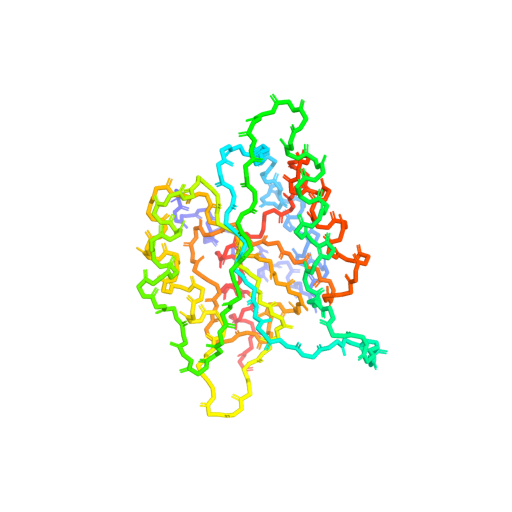7 ? 5.227 -0.523 10.266 1.00 92.25 87 ASN A N 1
ATOM 649 C CA . ASN A 1 87 ? 6.128 -1.589 9.846 1.00 92.25 87 ASN A CA 1
ATOM 650 C C . ASN A 1 87 ? 6.332 -1.467 8.338 1.00 92.25 87 ASN A C 1
ATOM 652 O O . ASN A 1 87 ? 5.375 -1.626 7.583 1.00 92.25 87 ASN A O 1
ATOM 656 N N . HIS A 1 88 ? 7.555 -1.177 7.898 1.00 93.44 88 HIS A N 1
ATOM 657 C CA . HIS A 1 88 ? 7.897 -1.139 6.478 1.00 93.44 88 HIS A CA 1
ATOM 658 C C . HIS A 1 88 ? 8.478 -2.492 6.063 1.00 93.44 88 HIS A C 1
ATOM 660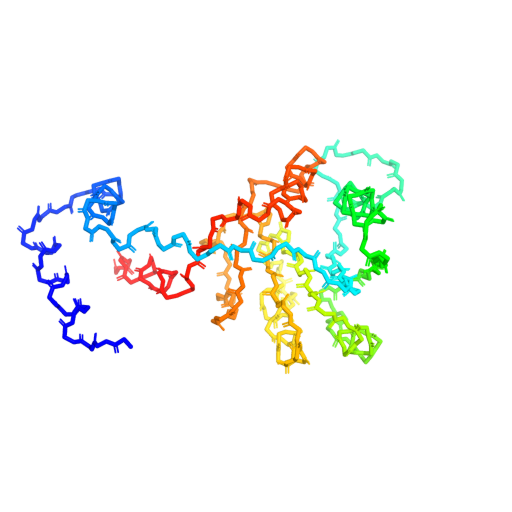 O O . HIS A 1 88 ? 9.489 -2.919 6.619 1.00 93.44 88 HIS A O 1
ATOM 666 N N . VAL A 1 89 ? 7.821 -3.184 5.130 1.00 94.31 89 VAL A N 1
ATOM 667 C CA . VAL A 1 89 ? 8.208 -4.528 4.684 1.00 94.31 89 VAL A CA 1
ATOM 668 C C . VAL A 1 89 ? 8.243 -4.554 3.152 1.00 94.31 89 VAL A C 1
ATOM 670 O O . VAL A 1 89 ? 7.182 -4.537 2.521 1.00 94.31 89 VAL A O 1
ATOM 673 N N . PRO A 1 90 ? 9.434 -4.590 2.530 1.00 92.94 90 PRO A N 1
ATOM 674 C CA . PRO A 1 90 ? 9.545 -4.631 1.080 1.00 92.94 90 PRO A CA 1
ATOM 675 C C . PRO A 1 90 ? 9.199 -6.023 0.536 1.00 92.94 90 PRO A C 1
ATOM 677 O O . PRO A 1 90 ? 9.600 -7.038 1.106 1.00 92.94 90 PRO A O 1
ATOM 680 N N . TYR A 1 91 ? 8.520 -6.073 -0.611 1.00 91.94 91 TYR A N 1
ATOM 681 C CA . TYR A 1 91 ? 8.225 -7.296 -1.354 1.00 91.94 91 TYR A CA 1
ATOM 682 C C . TYR A 1 91 ? 8.915 -7.303 -2.727 1.00 91.94 91 TYR A C 1
ATOM 684 O O . TYR A 1 91 ? 9.101 -6.272 -3.379 1.00 91.94 91 TYR A O 1
ATOM 692 N N . ILE A 1 92 ? 9.280 -8.497 -3.199 1.00 86.88 92 ILE A N 1
ATOM 693 C CA . ILE A 1 92 ? 9.948 -8.711 -4.491 1.00 86.88 92 ILE A CA 1
ATOM 694 C C . ILE A 1 92 ? 8.993 -9.474 -5.409 1.00 86.88 92 ILE A C 1
ATOM 696 O O . ILE A 1 92 ? 8.467 -10.514 -5.019 1.00 86.88 92 ILE A O 1
ATOM 700 N N . HIS A 1 93 ? 8.801 -9.013 -6.648 1.00 80.19 93 HIS A N 1
ATOM 701 C CA . HIS A 1 93 ? 7.834 -9.604 -7.591 1.00 80.19 93 HIS A CA 1
ATOM 702 C C . HIS A 1 93 ? 8.045 -11.106 -7.854 1.00 80.19 93 HIS A C 1
ATOM 704 O O . HIS A 1 93 ? 7.078 -11.833 -8.063 1.00 80.19 93 HIS A O 1
ATOM 710 N N . LEU A 1 94 ? 9.300 -11.568 -7.816 1.00 80.75 94 LEU A N 1
ATOM 711 C CA . LEU A 1 94 ? 9.682 -12.973 -8.000 1.00 80.75 94 LEU A CA 1
ATOM 712 C C . LEU A 1 94 ? 9.429 -13.846 -6.759 1.00 80.75 94 LEU A C 1
ATOM 714 O O 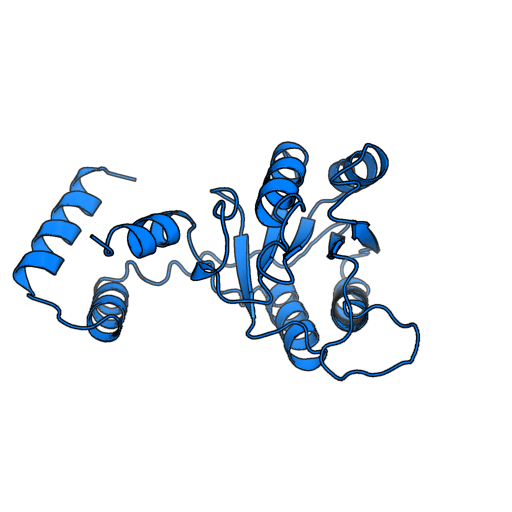. LEU A 1 94 ? 9.073 -15.009 -6.906 1.00 80.75 94 LEU A O 1
ATOM 718 N N . ALA A 1 95 ? 9.602 -13.299 -5.550 1.00 83.44 95 ALA A N 1
ATOM 719 C CA . ALA A 1 95 ? 9.351 -14.021 -4.297 1.00 83.44 95 ALA A CA 1
ATOM 720 C C . ALA A 1 95 ? 7.863 -13.998 -3.901 1.00 83.44 95 ALA A C 1
ATOM 722 O O . ALA A 1 95 ? 7.373 -14.910 -3.239 1.00 83.44 95 ALA A O 1
ATOM 723 N N . GLY A 1 96 ? 7.139 -12.961 -4.327 1.00 87.19 96 GLY A N 1
ATOM 724 C CA . GLY A 1 96 ? 5.733 -12.755 -4.010 1.00 87.19 96 GLY A CA 1
ATOM 725 C C . GLY A 1 96 ? 5.484 -12.446 -2.532 1.00 87.19 96 GLY A C 1
ATOM 726 O O . GLY A 1 96 ? 6.342 -11.913 -1.830 1.00 87.19 96 GLY A O 1
ATOM 727 N N . ILE A 1 97 ? 4.273 -12.768 -2.075 1.00 92.38 97 ILE A N 1
ATOM 728 C CA . ILE A 1 97 ? 3.865 -12.648 -0.672 1.00 92.38 97 ILE A CA 1
ATOM 729 C C . ILE A 1 97 ? 4.197 -13.968 0.026 1.00 92.38 97 ILE A C 1
ATOM 731 O O . ILE A 1 97 ? 3.733 -15.023 -0.401 1.00 92.38 97 ILE A O 1
ATOM 735 N N . THR A 1 98 ? 5.017 -13.889 1.072 1.00 92.94 98 THR A N 1
ATOM 736 C CA . THR A 1 98 ? 5.550 -15.034 1.836 1.00 92.94 98 THR A CA 1
ATOM 737 C C . THR A 1 98 ? 4.989 -15.066 3.260 1.00 92.94 98 THR A C 1
ATOM 739 O O . THR A 1 98 ? 4.390 -14.089 3.711 1.00 92.94 98 THR A O 1
ATOM 742 N N . ASP A 1 99 ? 5.247 -16.139 4.009 1.00 92.56 99 ASP A N 1
ATOM 743 C CA . ASP A 1 99 ? 4.772 -16.305 5.393 1.00 92.56 99 ASP A CA 1
ATOM 744 C C . ASP A 1 99 ? 5.210 -15.167 6.332 1.00 92.56 99 ASP A C 1
ATOM 746 O O . ASP A 1 99 ? 4.463 -14.771 7.223 1.00 92.56 99 ASP A O 1
ATOM 750 N N . VAL A 1 100 ? 6.389 -14.573 6.102 1.00 92.75 100 VAL A N 1
ATOM 751 C CA . VAL A 1 100 ? 6.851 -13.388 6.851 1.00 92.75 100 VAL A CA 1
ATOM 752 C C . VAL A 1 100 ? 5.914 -12.201 6.611 1.00 92.75 100 VAL A C 1
ATOM 754 O O . VAL A 1 100 ? 5.505 -11.531 7.557 1.00 92.75 100 VAL A O 1
ATOM 757 N N . HIS A 1 101 ? 5.509 -11.970 5.359 1.00 94.44 101 HIS A N 1
ATOM 758 C CA . HIS A 1 101 ? 4.532 -10.934 5.029 1.00 94.44 101 HIS A CA 1
ATOM 759 C C . HIS A 1 101 ? 3.167 -11.245 5.661 1.00 94.44 101 HIS A C 1
ATOM 761 O O . HIS A 1 101 ? 2.546 -10.342 6.214 1.00 94.44 101 HIS A O 1
ATOM 767 N N . ALA A 1 102 ? 2.724 -12.509 5.641 1.00 93.62 102 ALA A N 1
ATOM 768 C CA . ALA A 1 102 ? 1.472 -12.931 6.273 1.00 93.62 102 ALA A CA 1
ATOM 769 C C . ALA A 1 102 ? 1.457 -12.620 7.783 1.00 93.62 102 ALA A C 1
ATOM 771 O O . ALA A 1 102 ? 0.535 -11.964 8.259 1.00 93.62 102 ALA A O 1
ATOM 772 N N . GLN A 1 103 ? 2.529 -12.955 8.511 1.00 93.62 103 GLN A N 1
ATOM 773 C CA . GLN A 1 103 ? 2.664 -12.642 9.942 1.00 93.62 103 GLN A CA 1
ATOM 774 C C . GLN A 1 103 ? 2.656 -11.139 10.256 1.00 93.62 103 GLN A C 1
ATOM 776 O O . GLN A 1 103 ? 2.320 -10.752 11.377 1.00 93.62 103 GLN A O 1
ATOM 781 N N . HIS A 1 104 ? 3.072 -10.286 9.317 1.00 93.94 104 HIS A N 1
ATOM 782 C CA . HIS A 1 104 ? 2.941 -8.835 9.452 1.00 93.94 104 HIS A CA 1
ATOM 783 C C . HIS A 1 104 ? 1.518 -8.359 9.123 1.00 93.94 104 HIS A C 1
ATOM 785 O O . HIS A 1 104 ? 1.007 -7.486 9.822 1.00 93.94 104 HIS A O 1
ATOM 791 N N . ILE A 1 105 ? 0.871 -8.937 8.103 1.00 94.75 105 ILE A N 1
ATOM 792 C CA . ILE A 1 105 ? -0.511 -8.623 7.699 1.00 94.75 105 ILE A CA 1
ATOM 793 C C . ILE A 1 105 ? -1.495 -8.950 8.831 1.00 94.75 105 ILE A C 1
ATOM 795 O O . ILE A 1 105 ? -2.326 -8.114 9.168 1.00 94.75 105 ILE A O 1
ATOM 799 N N . GLU A 1 106 ? -1.365 -10.117 9.467 1.00 92.19 106 GLU A N 1
ATOM 800 C CA . GLU A 1 106 ? -2.233 -10.563 10.571 1.00 92.19 106 GLU A CA 1
ATOM 801 C C . GLU A 1 106 ? -2.186 -9.649 11.807 1.00 92.19 106 GLU A C 1
ATOM 803 O O . GLU A 1 106 ? -3.147 -9.588 12.572 1.00 92.19 106 GLU A O 1
ATOM 808 N N . LYS A 1 107 ? -1.072 -8.933 12.009 1.00 91.12 107 LYS A N 1
ATOM 809 C CA . LYS A 1 107 ? -0.855 -8.010 13.139 1.00 91.12 107 LYS A CA 1
ATOM 810 C C . LYS A 1 107 ? -1.234 -6.563 12.814 1.00 91.12 107 LYS A C 1
ATOM 812 O O . LYS A 1 107 ? -1.211 -5.717 13.708 1.00 91.12 107 LYS A O 1
ATOM 817 N N . ALA A 1 108 ? -1.523 -6.258 11.552 1.00 92.19 108 ALA A N 1
ATOM 818 C CA . ALA A 1 108 ? -1.840 -4.914 11.097 1.00 92.19 108 ALA A CA 1
ATOM 819 C C . ALA A 1 108 ? -3.338 -4.622 11.243 1.00 92.19 108 ALA A C 1
ATOM 821 O O . ALA A 1 108 ? -4.181 -5.451 10.911 1.00 92.19 108 ALA A O 1
ATOM 822 N N . THR A 1 109 ? -3.685 -3.410 11.669 1.00 91.75 109 THR A N 1
ATOM 823 C CA . THR A 1 109 ? -5.064 -2.898 11.572 1.00 91.75 109 THR A CA 1
ATOM 824 C C . THR A 1 109 ? -5.308 -2.217 10.233 1.00 91.75 109 THR A C 1
ATOM 826 O O . THR A 1 109 ? -6.442 -2.175 9.764 1.00 91.75 109 THR A O 1
ATOM 829 N N . SER A 1 110 ? -4.255 -1.701 9.592 1.00 92.00 110 SER A N 1
ATOM 830 C CA . SER A 1 110 ? -4.287 -1.159 8.231 1.00 92.00 110 SER A CA 1
ATOM 831 C C . SER A 1 110 ? -3.100 -1.674 7.427 1.00 92.00 110 SER A C 1
ATOM 833 O O . SER A 1 110 ? -1.964 -1.627 7.895 1.00 92.00 110 SER A O 1
ATOM 835 N N . VAL A 1 111 ? -3.356 -2.124 6.199 1.00 95.19 111 VAL A N 1
ATOM 836 C CA . VAL A 1 111 ? -2.313 -2.553 5.257 1.00 95.19 111 VAL A CA 1
ATOM 837 C C . VAL A 1 111 ? -2.332 -1.600 4.073 1.00 95.19 111 VAL A C 1
ATOM 839 O O . VAL A 1 111 ? -3.355 -1.475 3.407 1.00 95.19 111 VAL A O 1
ATOM 842 N N . ILE A 1 112 ? -1.209 -0.938 3.812 1.00 95.38 112 ILE A N 1
ATOM 843 C CA . ILE A 1 112 ? -0.988 -0.100 2.634 1.00 95.38 112 ILE A CA 1
ATOM 844 C C . ILE A 1 112 ? -0.112 -0.903 1.678 1.00 95.38 112 ILE A C 1
ATOM 846 O O . ILE A 1 112 ? 1.056 -1.154 1.964 1.00 95.38 112 ILE A O 1
ATOM 850 N N . PHE A 1 113 ? -0.681 -1.323 0.553 1.00 96.06 113 PHE A N 1
ATOM 851 C CA . PHE A 1 113 ? 0.014 -2.061 -0.492 1.00 96.06 113 PHE A CA 1
ATOM 852 C C . PHE A 1 113 ? 0.344 -1.125 -1.655 1.00 96.06 113 PHE A C 1
ATOM 854 O O . PHE A 1 113 ? -0.552 -0.665 -2.366 1.00 96.06 113 PHE A O 1
ATOM 861 N N . CYS A 1 114 ? 1.623 -0.833 -1.864 1.00 95.50 114 CYS A N 1
ATOM 862 C CA . CYS A 1 114 ? 2.066 0.012 -2.966 1.00 95.50 114 CYS A CA 1
ATOM 863 C C . CYS A 1 114 ? 2.192 -0.793 -4.263 1.00 95.50 114 CYS A C 1
ATOM 865 O O . CYS A 1 114 ? 2.761 -1.887 -4.282 1.00 95.50 114 CYS A O 1
ATOM 867 N N . VAL A 1 115 ? 1.696 -0.219 -5.357 1.00 92.81 115 VAL A N 1
ATOM 868 C CA . VAL A 1 115 ? 1.888 -0.704 -6.726 1.00 92.81 115 VAL A CA 1
ATOM 869 C C . VAL A 1 115 ? 2.622 0.378 -7.508 1.00 92.81 115 VAL A C 1
ATOM 871 O O . VAL A 1 115 ? 2.066 1.448 -7.754 1.00 92.81 115 VAL A O 1
ATOM 874 N N . SER A 1 116 ? 3.870 0.115 -7.886 1.00 90.81 116 SER A N 1
ATOM 875 C CA . SER A 1 116 ? 4.738 1.087 -8.564 1.00 90.81 116 SER A CA 1
ATOM 876 C C . SER A 1 116 ? 4.490 1.200 -10.068 1.00 90.81 116 SER A C 1
ATOM 878 O O . SER A 1 116 ? 4.845 2.211 -10.665 1.00 90.81 116 SER A O 1
ATOM 880 N N . GLY A 1 117 ? 3.907 0.176 -10.698 1.00 86.12 117 GLY A N 1
ATOM 881 C CA . GLY A 1 117 ? 3.782 0.135 -12.152 1.00 86.12 117 GLY A CA 1
ATOM 882 C C . GLY A 1 117 ? 3.168 -1.152 -12.713 1.00 86.12 117 GLY A C 1
ATOM 883 O O . GLY A 1 117 ? 2.848 -2.080 -11.960 1.00 86.12 117 GLY A O 1
ATOM 884 N N . PRO A 1 118 ? 3.023 -1.226 -14.051 1.00 80.12 118 PRO A N 1
ATOM 885 C CA . PRO A 1 118 ? 2.705 -2.462 -14.757 1.00 80.12 118 PRO A CA 1
ATOM 886 C C . PRO A 1 118 ? 3.798 -3.525 -14.562 1.00 80.12 118 PRO A C 1
ATOM 888 O O . PRO A 1 118 ? 4.927 -3.242 -14.166 1.00 80.12 118 PRO A O 1
ATOM 891 N N . SER A 1 119 ? 3.459 -4.780 -14.852 1.00 78.81 119 SER A N 1
ATOM 892 C CA . SER A 1 119 ? 4.379 -5.916 -14.698 1.00 78.81 119 SER A CA 1
ATOM 893 C C . SER A 1 119 ? 5.410 -5.957 -15.824 1.00 78.81 119 SER A C 1
ATOM 895 O O . SER A 1 119 ? 5.046 -5.825 -16.992 1.00 78.81 119 SER A O 1
ATOM 897 N N . ALA A 1 120 ? 6.677 -6.223 -15.498 1.00 74.81 120 ALA A N 1
ATOM 898 C CA . ALA A 1 120 ? 7.658 -6.610 -16.508 1.00 74.81 120 ALA A CA 1
ATOM 899 C C . ALA A 1 120 ? 7.401 -8.050 -16.998 1.00 74.81 120 ALA A C 1
ATOM 901 O O . ALA A 1 120 ? 6.796 -8.866 -16.296 1.00 74.81 120 ALA A O 1
ATOM 902 N N . SER A 1 121 ? 7.880 -8.375 -18.203 1.00 71.81 121 SER A N 1
ATOM 903 C CA . SER A 1 121 ? 7.737 -9.720 -18.777 1.00 71.81 121 SER A CA 1
ATOM 904 C C . SER A 1 121 ? 8.317 -10.794 -17.848 1.00 71.81 121 SER A C 1
ATOM 906 O O . SER A 1 121 ? 9.415 -10.638 -17.316 1.00 71.81 121 SER A O 1
ATOM 908 N N . GLY A 1 122 ? 7.567 -11.879 -17.636 1.00 68.56 122 GLY A N 1
ATOM 909 C CA . GLY A 1 122 ? 7.956 -12.989 -16.759 1.00 68.56 122 GLY A CA 1
ATOM 910 C C . GLY A 1 122 ? 7.791 -12.744 -15.251 1.00 68.56 122 GLY A C 1
ATOM 911 O O . GLY A 1 122 ? 8.074 -13.652 -14.473 1.00 68.56 122 GLY A O 1
ATOM 912 N N . GLN A 1 123 ? 7.322 -11.570 -14.813 1.00 74.00 123 GLN A N 1
ATOM 913 C CA . GLN A 1 123 ? 7.067 -11.285 -13.395 1.00 74.00 123 GLN A CA 1
ATOM 914 C C . GLN A 1 123 ? 5.586 -11.437 -13.027 1.00 74.00 123 GLN A C 1
ATOM 916 O O . GLN A 1 123 ? 4.692 -11.122 -13.813 1.00 74.00 123 GLN A O 1
ATOM 921 N N . ALA A 1 124 ? 5.316 -11.879 -11.795 1.00 76.88 124 ALA A N 1
ATOM 922 C CA . ALA A 1 124 ? 3.965 -11.871 -11.247 1.00 76.88 124 ALA A CA 1
ATOM 923 C C . ALA A 1 124 ? 3.478 -10.427 -11.054 1.00 76.88 124 ALA A C 1
ATOM 925 O O . ALA A 1 124 ? 4.198 -9.584 -10.515 1.00 76.88 124 ALA A O 1
ATOM 926 N N . SER A 1 125 ? 2.240 -10.147 -11.467 1.00 85.81 125 SER A N 1
ATOM 927 C CA . SER A 1 125 ? 1.697 -8.791 -11.395 1.00 85.81 125 SER A CA 1
ATOM 928 C C . SER A 1 125 ? 1.548 -8.294 -9.961 1.00 85.81 125 SER A C 1
ATOM 930 O O . SER A 1 125 ? 1.039 -9.004 -9.090 1.00 85.81 125 SER A O 1
ATOM 932 N N . GLN A 1 126 ? 1.938 -7.040 -9.727 1.00 90.75 126 GLN A N 1
ATOM 933 C CA . GLN A 1 126 ? 1.825 -6.383 -8.424 1.00 90.75 126 GLN A CA 1
ATOM 934 C C . GLN A 1 126 ? 0.379 -6.377 -7.911 1.00 90.75 126 GLN A C 1
ATOM 936 O O . GLN A 1 126 ? 0.159 -6.573 -6.722 1.00 90.75 126 GLN A O 1
ATOM 941 N N . THR A 1 127 ? -0.626 -6.265 -8.788 1.00 88.19 127 THR A N 1
ATOM 942 C CA . THR A 1 127 ? -2.043 -6.356 -8.391 1.00 88.19 127 THR A CA 1
ATOM 943 C C . THR A 1 127 ? -2.498 -7.784 -8.078 1.00 88.19 127 THR A C 1
ATOM 945 O O . THR A 1 127 ? -3.394 -7.976 -7.256 1.00 88.19 127 THR A O 1
ATOM 948 N N . HIS A 1 128 ? -1.865 -8.803 -8.669 1.00 90.00 128 HIS A N 1
ATOM 949 C CA . HIS A 1 128 ? -2.077 -10.199 -8.275 1.00 90.00 128 HIS A CA 1
ATOM 950 C C . HIS A 1 128 ? -1.471 -10.477 -6.888 1.00 90.00 128 HIS A C 1
ATOM 952 O O . HIS A 1 128 ? -2.101 -11.137 -6.063 1.00 90.00 128 HIS A O 1
ATOM 958 N N . LEU A 1 129 ? -0.293 -9.915 -6.592 1.00 92.62 129 LEU A N 1
ATOM 959 C CA . LEU A 1 129 ? 0.302 -9.955 -5.250 1.00 92.62 129 LEU A CA 1
ATOM 960 C C . LEU A 1 129 ? -0.537 -9.168 -4.229 1.00 92.62 129 LEU A C 1
ATOM 962 O O . LEU A 1 129 ? -0.792 -9.679 -3.140 1.00 92.62 129 LEU A O 1
ATOM 966 N N . ALA A 1 130 ? -1.054 -7.994 -4.607 1.00 92.81 130 ALA A N 1
ATOM 967 C CA . ALA A 1 130 ? -1.978 -7.211 -3.787 1.00 92.81 130 ALA A CA 1
ATOM 968 C C . ALA A 1 130 ? -3.243 -8.005 -3.436 1.00 92.81 130 ALA A C 1
ATOM 970 O O . ALA A 1 130 ? -3.721 -7.918 -2.310 1.00 92.81 130 ALA A O 1
ATOM 971 N N . ARG A 1 131 ? -3.769 -8.818 -4.366 1.00 92.44 131 ARG A N 1
ATOM 972 C CA . ARG A 1 131 ? -4.925 -9.685 -4.093 1.00 92.44 131 ARG A CA 1
ATOM 973 C C . ARG A 1 131 ? -4.594 -10.799 -3.097 1.00 92.44 131 ARG A C 1
ATOM 975 O O . ARG A 1 131 ? -5.342 -10.967 -2.145 1.00 92.44 131 ARG A O 1
ATOM 982 N N . LYS A 1 132 ? -3.436 -11.461 -3.219 1.00 93.19 132 LYS A N 1
ATOM 983 C CA . LYS A 1 132 ? -2.976 -12.427 -2.198 1.00 93.19 132 LYS A CA 1
ATOM 984 C C . LYS A 1 132 ? -2.840 -11.786 -0.813 1.00 93.19 132 LYS A C 1
ATOM 986 O O . LYS A 1 132 ? -3.254 -12.378 0.176 1.00 93.19 132 LYS A O 1
ATOM 991 N N . ALA A 1 133 ? -2.284 -10.576 -0.738 1.00 94.75 133 ALA A N 1
ATOM 992 C CA . ALA A 1 133 ? -2.184 -9.835 0.518 1.00 94.75 133 ALA A CA 1
ATOM 993 C C . ALA A 1 133 ? -3.565 -9.408 1.062 1.00 94.75 133 ALA A C 1
ATOM 995 O O . ALA A 1 133 ? -3.781 -9.469 2.269 1.00 94.75 133 ALA A O 1
ATOM 996 N N . TYR A 1 134 ? -4.510 -9.041 0.190 1.00 94.31 134 TYR A N 1
ATOM 997 C CA . TYR A 1 134 ? -5.899 -8.731 0.548 1.00 94.31 134 TYR A CA 1
ATOM 998 C C . TYR A 1 134 ? -6.629 -9.945 1.142 1.00 94.31 134 TYR A C 1
ATOM 1000 O O . TYR A 1 134 ? -7.256 -9.826 2.191 1.00 94.31 134 TYR A O 1
ATOM 1008 N N . ASP A 1 135 ? -6.481 -11.126 0.534 1.00 92.94 135 ASP A N 1
ATOM 1009 C CA . ASP A 1 135 ? -7.115 -12.371 0.996 1.00 92.94 135 ASP A CA 1
ATOM 1010 C C . ASP A 1 135 ? -6.602 -12.823 2.385 1.00 92.94 135 ASP A C 1
ATOM 1012 O O . ASP A 1 135 ? -7.311 -13.516 3.124 1.00 92.94 135 ASP A O 1
ATOM 1016 N N . LEU A 1 136 ? -5.382 -12.411 2.759 1.00 93.88 136 LEU A N 1
ATOM 1017 C CA . LEU A 1 136 ? -4.798 -12.581 4.097 1.00 93.88 136 LEU A CA 1
ATOM 1018 C C . LEU A 1 136 ? -5.273 -11.500 5.086 1.00 93.88 136 LEU A C 1
ATOM 1020 O O . LEU A 1 136 ? -5.476 -11.781 6.265 1.00 93.88 136 LEU A O 1
ATOM 1024 N N . ALA A 1 137 ? -5.502 -10.273 4.616 1.00 92.50 137 ALA A N 1
ATOM 1025 C CA . ALA A 1 137 ? -5.832 -9.091 5.415 1.00 92.50 137 ALA A CA 1
ATOM 1026 C C . ALA A 1 137 ? -7.299 -9.026 5.895 1.00 92.50 137 ALA A C 1
ATOM 1028 O O . ALA A 1 137 ? -7.882 -7.948 5.986 1.00 92.50 137 ALA A O 1
ATOM 1029 N N . LYS A 1 138 ? -7.907 -10.170 6.234 1.00 87.19 138 LYS A N 1
ATOM 1030 C CA . LYS A 1 138 ? -9.357 -10.320 6.493 1.00 87.19 138 LYS A CA 1
ATOM 1031 C C . LYS A 1 138 ? -9.927 -9.390 7.569 1.00 87.19 138 LYS A C 1
ATOM 1033 O O . LYS A 1 138 ? -11.093 -9.020 7.491 1.00 87.19 138 LYS A O 1
ATOM 1038 N N . ASN A 1 139 ? -9.109 -9.026 8.556 1.00 86.19 139 ASN A N 1
ATOM 1039 C CA . ASN A 1 139 ? -9.491 -8.175 9.686 1.00 86.19 139 ASN A CA 1
ATOM 1040 C C . ASN A 1 139 ? -8.893 -6.757 9.595 1.00 86.19 139 ASN A C 1
ATOM 1042 O O . ASN A 1 139 ? -9.026 -5.981 10.540 1.00 86.19 139 ASN A O 1
ATOM 1046 N N . ALA A 1 140 ? -8.209 -6.424 8.494 1.00 89.75 140 ALA A N 1
ATOM 1047 C CA . ALA A 1 140 ? -7.429 -5.202 8.350 1.00 89.75 140 ALA A CA 1
ATOM 1048 C C . ALA A 1 140 ? -7.955 -4.292 7.229 1.00 89.75 140 ALA A C 1
ATOM 1050 O O . ALA A 1 140 ? -8.473 -4.720 6.198 1.00 89.75 140 ALA A O 1
ATOM 1051 N N . ARG A 1 141 ? -7.763 -2.988 7.420 1.00 90.19 141 ARG A N 1
ATOM 1052 C CA . ARG A 1 141 ? -8.161 -1.907 6.516 1.00 90.19 141 ARG A CA 1
ATOM 1053 C C . ARG A 1 141 ? -7.246 -1.874 5.279 1.00 90.19 141 ARG A C 1
ATOM 1055 O O . ARG A 1 141 ? -6.239 -1.167 5.278 1.00 90.19 141 ARG A O 1
ATOM 1062 N N . PHE A 1 142 ? -7.563 -2.658 4.244 1.00 92.31 142 PHE A N 1
ATOM 1063 C CA . PHE A 1 142 ? -6.698 -2.803 3.064 1.00 92.31 142 PHE A CA 1
ATOM 1064 C C . PHE A 1 142 ? -6.792 -1.614 2.095 1.00 92.31 142 PHE A C 1
ATOM 1066 O O . PHE A 1 142 ? -7.853 -1.305 1.537 1.00 92.31 142 PHE A O 1
ATOM 1073 N N . ILE A 1 143 ? -5.654 -0.962 1.878 1.00 92.12 143 ILE A N 1
ATOM 1074 C CA . ILE A 1 143 ? -5.475 0.222 1.042 1.00 92.12 143 ILE A CA 1
ATOM 1075 C C . ILE A 1 143 ? -4.453 -0.117 -0.037 1.00 92.12 143 ILE A C 1
ATOM 1077 O O . ILE A 1 143 ? -3.410 -0.699 0.249 1.00 92.12 143 ILE A O 1
ATOM 1081 N N . ILE A 1 144 ? -4.732 0.269 -1.275 1.00 92.56 144 ILE A N 1
ATOM 1082 C CA . ILE A 1 144 ? -3.824 0.097 -2.404 1.00 92.56 144 ILE A CA 1
ATOM 1083 C C . ILE A 1 144 ? -3.398 1.477 -2.881 1.00 92.56 144 ILE A C 1
ATOM 1085 O O . ILE A 1 144 ? -4.239 2.257 -3.323 1.00 92.56 144 ILE A O 1
ATOM 1089 N N . LEU A 1 145 ? -2.098 1.763 -2.796 1.00 93.69 145 LEU A N 1
ATOM 1090 C CA . LEU A 1 145 ? -1.503 2.987 -3.321 1.00 93.69 145 LEU A CA 1
ATOM 1091 C C . LEU A 1 145 ? -0.955 2.714 -4.724 1.00 93.69 145 LEU A C 1
ATOM 1093 O O . LEU A 1 145 ? 0.098 2.094 -4.881 1.00 93.69 145 LEU A O 1
ATOM 1097 N N . LEU A 1 146 ? -1.686 3.157 -5.741 1.00 92.19 146 LEU A N 1
ATOM 1098 C CA . LEU A 1 146 ? -1.288 3.065 -7.139 1.00 92.19 146 LEU A CA 1
ATOM 1099 C C . LEU A 1 14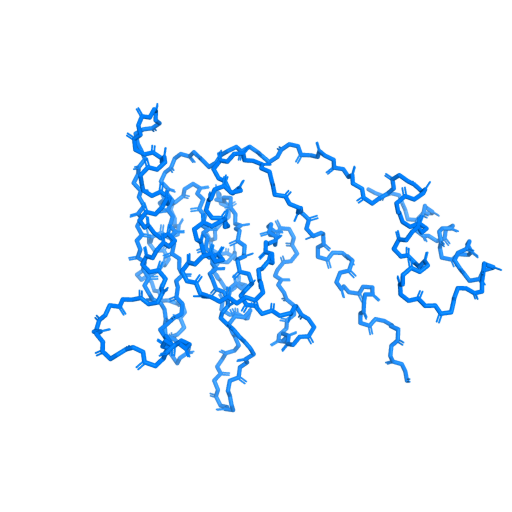6 ? -0.426 4.275 -7.493 1.00 92.19 146 LEU A C 1
ATOM 1101 O O . LEU A 1 146 ? -0.916 5.398 -7.513 1.00 92.19 146 LEU A O 1
ATOM 1105 N N . CYS A 1 147 ? 0.847 4.031 -7.791 1.00 91.25 147 CYS A N 1
ATOM 1106 C CA . CYS A 1 147 ? 1.816 5.049 -8.209 1.00 91.25 147 CYS A CA 1
ATOM 1107 C C . CYS A 1 147 ? 1.928 5.128 -9.741 1.00 91.25 147 CYS A C 1
ATOM 1109 O O . CYS A 1 147 ? 2.996 5.386 -10.292 1.00 91.25 147 CYS A O 1
ATOM 1111 N N . CYS A 1 148 ? 0.846 4.754 -10.421 1.00 84.50 148 CYS A N 1
ATOM 1112 C CA . CYS A 1 148 ? 0.706 4.684 -11.865 1.00 84.50 148 CYS A CA 1
ATOM 1113 C C . CYS A 1 148 ? -0.788 4.609 -12.212 1.00 84.50 148 CYS A C 1
ATOM 1115 O O . CYS A 1 148 ? -1.608 4.200 -11.383 1.00 84.50 148 CYS A O 1
ATOM 1117 N N . ARG A 1 149 ? -1.142 4.940 -13.459 1.00 78.12 149 ARG A N 1
ATOM 1118 C CA . ARG A 1 149 ? -2.543 4.920 -13.903 1.00 78.12 149 ARG A CA 1
ATOM 1119 C C . ARG A 1 149 ? -3.150 3.512 -13.796 1.00 78.12 149 ARG A C 1
ATOM 1121 O O . ARG A 1 149 ? -2.592 2.578 -14.383 1.00 78.12 149 ARG A O 1
ATOM 1128 N N . PRO A 1 150 ? -4.335 3.350 -13.178 1.00 70.69 150 PRO A N 1
ATOM 1129 C CA . PRO A 1 150 ? -5.011 2.066 -13.026 1.00 70.69 150 PRO A CA 1
ATOM 1130 C C . PRO A 1 150 ? -5.197 1.295 -14.340 1.00 70.69 150 PRO A C 1
ATOM 1132 O O . PRO A 1 150 ? -5.156 0.065 -14.348 1.00 70.69 150 PRO A O 1
ATOM 1135 N N . SER A 1 151 ? -5.407 1.989 -15.464 1.00 70.94 151 SER A N 1
ATOM 1136 C CA . SER A 1 151 ? -5.614 1.385 -16.791 1.00 70.94 151 SER A CA 1
ATOM 1137 C C . SER A 1 151 ? -4.411 0.597 -17.326 1.00 70.94 151 SER A C 1
ATOM 1139 O O . SER A 1 151 ? -4.569 -0.197 -18.249 1.00 70.94 151 SER A O 1
ATOM 1141 N N . LEU A 1 152 ? -3.224 0.777 -16.738 1.00 73.25 152 LEU A N 1
ATOM 1142 C CA . LEU A 1 152 ? -2.009 0.027 -17.072 1.00 73.25 152 LEU A CA 1
ATOM 1143 C C . LEU A 1 152 ? -1.910 -1.314 -16.321 1.00 73.25 152 LEU A C 1
ATOM 1145 O O . LEU A 1 152 ? -0.989 -2.093 -16.563 1.00 73.25 152 LEU A O 1
ATOM 1149 N N . LEU A 1 153 ? -2.830 -1.589 -15.391 1.00 79.00 153 LEU A N 1
ATOM 1150 C CA . LEU A 1 153 ? -2.754 -2.728 -14.480 1.00 79.00 153 LEU A CA 1
ATOM 1151 C C . LEU A 1 153 ? -3.638 -3.893 -14.931 1.00 79.00 153 LEU A C 1
ATOM 1153 O O . LEU A 1 153 ? -4.829 -3.749 -15.192 1.00 79.00 153 LEU A O 1
ATOM 1157 N N . SER A 1 154 ? -3.053 -5.087 -14.949 1.00 78.25 154 SER A N 1
ATOM 1158 C CA . SER A 1 154 ? -3.762 -6.345 -15.172 1.00 78.25 154 SER A CA 1
ATOM 1159 C C . SER A 1 154 ? -3.215 -7.402 -14.204 1.00 78.25 154 SER A C 1
ATOM 1161 O O . SER A 1 154 ? -1.993 -7.578 -14.150 1.00 78.25 154 SER A O 1
ATOM 1163 N N . PRO A 1 155 ? -4.056 -8.100 -13.414 1.00 82.50 155 PRO A N 1
ATOM 1164 C CA . PRO A 1 155 ? -5.499 -7.881 -13.224 1.00 82.50 155 PRO A CA 1
ATOM 1165 C C . PRO A 1 155 ? -5.824 -6.551 -12.499 1.00 82.50 155 PRO A C 1
ATOM 1167 O O . PRO A 1 155 ? -4.913 -5.898 -11.990 1.00 82.50 155 PRO A O 1
ATOM 1170 N N . PRO A 1 156 ? -7.106 -6.152 -12.394 1.00 79.31 156 PRO A N 1
ATOM 1171 C CA . PRO A 1 156 ? -7.528 -5.056 -11.519 1.00 79.31 156 PRO A CA 1
ATOM 1172 C C . PRO A 1 156 ? -7.211 -5.290 -10.027 1.00 79.31 156 PRO A C 1
ATOM 1174 O O . PRO A 1 156 ? -7.174 -6.446 -9.572 1.00 79.31 156 PRO A O 1
ATOM 1177 N N . PRO A 1 157 ? -7.098 -4.204 -9.233 1.00 82.00 157 PRO A N 1
ATOM 1178 C CA . PRO A 1 157 ? -7.108 -4.267 -7.771 1.00 82.00 157 PRO A CA 1
ATOM 1179 C C . PRO A 1 157 ? -8.277 -5.111 -7.204 1.00 82.00 157 PRO A C 1
ATOM 1181 O O . PRO A 1 157 ? -9.342 -5.177 -7.826 1.00 82.00 157 PRO A O 1
ATOM 1184 N N . PRO A 1 158 ? -8.114 -5.788 -6.049 1.00 82.19 158 PRO A N 1
ATOM 1185 C CA . PRO A 1 158 ? -9.203 -6.473 -5.348 1.00 82.19 158 PRO A CA 1
ATOM 1186 C C . PRO A 1 158 ? -10.386 -5.550 -5.032 1.00 82.19 158 PRO A C 1
ATOM 1188 O O . PRO A 1 158 ? -10.225 -4.481 -4.441 1.00 82.19 158 PRO A O 1
ATOM 1191 N N . SER A 1 159 ? -11.588 -6.002 -5.394 1.00 78.69 159 SER A N 1
ATOM 1192 C CA . SER A 1 159 ? -12.852 -5.363 -5.025 1.00 78.69 159 SER A CA 1
ATOM 1193 C C . SER A 1 159 ? -12.976 -5.264 -3.505 1.00 78.69 159 SER A C 1
ATOM 1195 O O . SER A 1 159 ? -12.673 -6.223 -2.805 1.00 78.69 159 SER A O 1
ATOM 1197 N N . GLY A 1 160 ? -13.417 -4.112 -2.998 1.00 77.75 160 GLY A N 1
ATOM 1198 C CA . GLY A 1 160 ? -13.526 -3.861 -1.556 1.00 77.75 160 GLY A CA 1
ATOM 1199 C C . GLY A 1 160 ? -12.243 -3.340 -0.892 1.00 77.75 160 GLY A C 1
ATOM 1200 O O . GLY A 1 160 ? -12.294 -2.946 0.271 1.00 77.75 160 GLY A O 1
ATOM 1201 N N . SER A 1 161 ? -11.115 -3.268 -1.609 1.00 83.88 161 SER A N 1
ATOM 1202 C CA . SER A 1 161 ? -9.963 -2.462 -1.176 1.00 83.88 161 SER A CA 1
ATOM 1203 C C . SER A 1 161 ? -10.234 -0.962 -1.355 1.00 83.88 161 SER A C 1
ATOM 1205 O O . SER A 1 161 ? -11.025 -0.559 -2.208 1.00 83.88 161 SER A O 1
ATOM 1207 N N . THR A 1 162 ? -9.568 -0.115 -0.563 1.00 86.44 162 THR A N 1
ATOM 1208 C CA . THR A 1 162 ? -9.560 1.335 -0.825 1.00 86.44 162 THR A CA 1
ATOM 1209 C C . THR A 1 162 ? -8.428 1.658 -1.791 1.00 86.44 162 THR A C 1
ATOM 1211 O O . THR A 1 162 ? -7.265 1.504 -1.429 1.00 86.44 162 THR A O 1
ATOM 1214 N N . VAL A 1 163 ? -8.743 2.114 -3.001 1.00 85.88 163 VAL A N 1
ATOM 1215 C CA . VAL A 1 163 ? -7.730 2.517 -3.987 1.00 85.88 163 VAL A CA 1
ATOM 1216 C C . VAL A 1 163 ? -7.420 4.007 -3.840 1.00 85.88 163 VAL A C 1
ATOM 1218 O O . VAL A 1 163 ? -8.334 4.830 -3.830 1.00 85.88 163 VAL A O 1
ATOM 1221 N N . VAL A 1 164 ? -6.131 4.332 -3.741 1.00 87.62 164 VAL A N 1
ATOM 1222 C CA . VAL A 1 164 ? -5.572 5.689 -3.743 1.00 87.62 164 VAL A CA 1
ATOM 1223 C C . VAL A 1 164 ? -4.636 5.791 -4.943 1.00 87.62 164 VAL A C 1
ATOM 1225 O O . VAL A 1 164 ? -3.700 5.004 -5.052 1.00 87.62 164 VAL A O 1
ATOM 1228 N N . GLU A 1 165 ? -4.890 6.732 -5.847 1.00 88.12 165 GLU A N 1
ATOM 1229 C CA . GLU A 1 165 ? -4.059 6.979 -7.032 1.00 88.12 165 GLU A CA 1
ATOM 1230 C C . GLU A 1 165 ? -3.175 8.213 -6.817 1.00 88.12 165 GLU A C 1
ATOM 1232 O O . GLU A 1 165 ? -3.640 9.236 -6.307 1.00 88.12 165 GLU A O 1
ATOM 1237 N N . ILE A 1 166 ? -1.906 8.106 -7.212 1.00 88.44 166 ILE A N 1
ATOM 1238 C CA . ILE A 1 166 ? -0.956 9.212 -7.351 1.00 88.44 166 ILE A CA 1
ATOM 1239 C C . ILE A 1 166 ? -0.218 9.098 -8.688 1.00 88.44 166 ILE A C 1
ATOM 1241 O O . ILE A 1 166 ? -0.049 7.998 -9.217 1.00 88.44 166 ILE A O 1
ATOM 1245 N N . ASP A 1 167 ? 0.226 10.238 -9.221 1.00 86.69 167 ASP A N 1
ATOM 1246 C CA . ASP A 1 167 ? 0.827 10.330 -10.558 1.00 86.69 167 ASP A CA 1
ATOM 1247 C C . ASP A 1 167 ? 2.086 9.460 -10.710 1.00 86.69 167 ASP A C 1
ATOM 1249 O O . ASP A 1 167 ? 2.293 8.836 -11.753 1.00 86.69 167 ASP A O 1
ATOM 1253 N N . ASP A 1 168 ? 2.912 9.414 -9.661 1.00 86.94 168 ASP A N 1
ATOM 1254 C CA . ASP A 1 168 ? 4.152 8.649 -9.581 1.00 86.94 168 ASP A CA 1
ATOM 1255 C C . ASP A 1 168 ? 4.539 8.339 -8.120 1.00 86.94 168 ASP A C 1
ATOM 1257 O O . ASP A 1 168 ? 3.868 8.753 -7.173 1.00 86.94 168 ASP A O 1
ATOM 1261 N N . TYR A 1 169 ? 5.643 7.612 -7.922 1.00 89.75 169 TYR A N 1
ATOM 1262 C CA . TYR A 1 169 ? 6.234 7.353 -6.603 1.00 89.75 169 TYR A CA 1
ATOM 1263 C C . TYR A 1 169 ? 7.363 8.340 -6.242 1.00 89.75 169 TYR A C 1
ATOM 1265 O O . TYR A 1 169 ? 8.297 7.987 -5.523 1.00 89.75 169 TYR A O 1
ATOM 1273 N N . SER A 1 170 ? 7.304 9.587 -6.725 1.00 89.94 170 SER A N 1
ATOM 1274 C CA . SER A 1 170 ? 8.213 10.641 -6.258 1.00 89.94 170 SER A CA 1
ATOM 1275 C C . SER A 1 170 ? 7.952 10.974 -4.785 1.00 89.94 170 SER A C 1
ATOM 1277 O O . SER A 1 170 ? 6.826 10.867 -4.287 1.00 89.94 170 SER A O 1
ATOM 1279 N N . GLY A 1 171 ? 8.981 11.445 -4.071 1.00 89.81 171 GLY A N 1
ATOM 1280 C CA . GLY A 1 171 ? 8.861 11.770 -2.644 1.00 89.81 171 GLY A CA 1
ATOM 1281 C C . GLY A 1 171 ? 7.726 12.758 -2.337 1.00 89.81 171 GLY A C 1
ATOM 1282 O O . GLY A 1 171 ? 7.025 12.591 -1.344 1.00 89.81 171 GLY A O 1
ATOM 1283 N N . LYS A 1 172 ? 7.470 13.724 -3.231 1.00 90.31 172 LYS A N 1
ATOM 1284 C CA . LYS A 1 172 ? 6.370 14.698 -3.097 1.00 90.31 172 LYS A CA 1
ATOM 1285 C C . LYS A 1 172 ? 4.989 14.042 -3.193 1.00 90.31 172 LYS A C 1
ATOM 1287 O O . LYS A 1 172 ? 4.126 14.327 -2.362 1.00 90.31 172 LYS A O 1
ATOM 1292 N N . CYS A 1 173 ? 4.777 13.166 -4.177 1.00 91.25 173 CYS A N 1
ATOM 1293 C CA . CYS A 1 173 ? 3.517 12.439 -4.346 1.00 91.25 173 CYS A CA 1
ATOM 1294 C C . CYS A 1 173 ? 3.260 11.495 -3.163 1.00 91.25 173 CYS A C 1
ATOM 1296 O O . CYS A 1 173 ? 2.154 11.467 -2.621 1.00 91.25 173 CYS A O 1
ATOM 1298 N N . LEU A 1 174 ? 4.302 10.801 -2.696 1.00 92.94 174 LEU A N 1
ATOM 1299 C CA . LEU A 1 174 ? 4.248 9.918 -1.530 1.00 92.94 174 LEU A CA 1
ATOM 1300 C C . LEU A 1 174 ? 3.945 10.669 -0.220 1.00 92.94 174 LEU A C 1
ATOM 1302 O O . LEU A 1 174 ? 3.073 10.252 0.544 1.00 92.94 174 LEU A O 1
ATOM 1306 N N . GLU A 1 175 ? 4.611 11.796 0.046 1.00 92.56 175 GLU A N 1
ATOM 1307 C CA . GLU A 1 175 ? 4.341 12.613 1.237 1.00 92.56 175 GLU A CA 1
ATOM 1308 C C . GLU A 1 175 ? 2.921 13.194 1.235 1.00 92.56 175 GLU A C 1
ATOM 1310 O O . GLU A 1 175 ? 2.259 13.211 2.280 1.00 92.56 175 GLU A O 1
ATOM 1315 N N . LYS A 1 176 ? 2.427 13.625 0.065 1.00 91.38 176 LYS A N 1
ATOM 1316 C CA . LYS A 1 176 ? 1.041 14.076 -0.095 1.00 91.38 176 LYS A CA 1
ATOM 1317 C C . LYS A 1 176 ? 0.056 12.934 0.171 1.00 91.38 176 LYS A C 1
ATOM 1319 O O . LYS A 1 176 ? -0.853 13.116 0.976 1.00 91.38 176 LYS A O 1
ATOM 1324 N N . ALA A 1 177 ? 0.267 11.757 -0.426 1.00 91.19 177 ALA A N 1
ATOM 1325 C CA . ALA A 1 177 ? -0.585 10.583 -0.218 1.00 91.19 177 ALA A CA 1
ATOM 1326 C C . ALA A 1 177 ? -0.686 10.198 1.264 1.00 91.19 177 ALA A C 1
ATOM 1328 O O . ALA A 1 177 ? -1.784 9.967 1.766 1.00 91.19 177 ALA A O 1
ATOM 1329 N N . ALA A 1 178 ? 0.438 10.197 1.990 1.00 91.12 178 ALA A N 1
ATOM 1330 C CA . ALA A 1 178 ? 0.428 10.000 3.436 1.00 91.12 178 ALA A CA 1
ATOM 1331 C C . ALA A 1 178 ? -0.374 11.096 4.160 1.00 91.12 178 ALA A C 1
ATOM 1333 O O . ALA A 1 178 ? -1.160 10.782 5.047 1.00 91.12 178 ALA A O 1
ATOM 1334 N N . GLY A 1 179 ? -0.228 12.372 3.787 1.00 89.25 179 GLY A N 1
ATOM 1335 C CA . GLY A 1 179 ? -1.043 13.465 4.335 1.00 89.25 179 GLY A CA 1
ATOM 1336 C C . GLY A 1 179 ? -2.553 13.259 4.142 1.00 89.25 179 GLY A C 1
ATOM 1337 O O . GLY A 1 179 ? -3.329 13.436 5.086 1.00 89.25 179 GLY A O 1
ATOM 1338 N N . ASP A 1 180 ? -2.962 12.820 2.954 1.00 87.12 180 ASP A N 1
ATOM 1339 C CA . ASP A 1 180 ? -4.363 12.544 2.624 1.00 87.12 180 ASP A CA 1
ATOM 1340 C C . ASP A 1 180 ? -4.888 11.311 3.397 1.00 87.12 180 ASP A C 1
ATOM 1342 O O . ASP A 1 180 ? -5.976 11.362 3.973 1.00 87.12 180 ASP A O 1
ATOM 1346 N N . MET A 1 181 ? -4.085 10.242 3.520 1.00 86.94 181 MET A N 1
ATOM 1347 C CA . MET A 1 181 ? -4.386 9.052 4.341 1.00 86.94 181 MET A CA 1
ATOM 1348 C C . MET A 1 181 ? -4.554 9.370 5.834 1.00 86.94 181 MET A C 1
ATOM 1350 O O . MET A 1 181 ? -5.437 8.817 6.491 1.00 86.94 181 MET A O 1
ATOM 1354 N N . LEU A 1 182 ? -3.708 10.249 6.376 1.00 85.25 182 LEU A N 1
ATOM 1355 C CA . LEU A 1 182 ? -3.742 10.665 7.782 1.00 85.25 182 LEU A CA 1
ATOM 1356 C C . LEU A 1 182 ? -4.951 11.545 8.100 1.00 85.25 182 LEU A C 1
ATOM 1358 O O . LEU A 1 182 ? -5.520 11.442 9.180 1.00 85.25 182 LEU A O 1
ATOM 1362 N N . SER A 1 183 ? -5.327 12.418 7.167 1.00 80.88 183 SER A N 1
ATOM 1363 C CA . SER A 1 183 ? -6.434 13.362 7.347 1.00 80.88 183 SER A CA 1
ATOM 1364 C C . SER A 1 183 ? -7.803 12.796 6.955 1.00 80.88 183 SER A C 1
ATOM 1366 O O . SER A 1 183 ? -8.813 13.456 7.174 1.00 80.88 183 SER A O 1
ATOM 1368 N N . GLY A 1 184 ? -7.852 11.591 6.377 1.00 74.75 184 GLY A N 1
ATOM 1369 C CA . GLY A 1 184 ? -9.085 10.992 5.861 1.00 74.75 184 GLY A CA 1
ATOM 1370 C C . GLY A 1 184 ? -9.597 11.624 4.561 1.00 74.75 184 GLY A C 1
ATOM 1371 O O . GLY A 1 184 ? -10.701 11.318 4.115 1.00 74.75 184 GLY A O 1
ATOM 1372 N N . ASN A 1 185 ? -8.796 12.469 3.908 1.00 70.00 185 ASN A N 1
ATOM 1373 C CA . ASN A 1 185 ? -9.162 13.176 2.678 1.00 70.00 185 ASN A CA 1
ATOM 1374 C C . ASN A 1 185 ? -8.879 12.339 1.420 1.00 70.00 185 ASN A C 1
ATOM 1376 O O . ASN A 1 185 ? -8.273 12.808 0.457 1.00 70.00 185 ASN A O 1
ATOM 1380 N N . LEU A 1 186 ? -9.301 11.074 1.426 1.00 69.38 186 LEU A N 1
ATOM 1381 C CA . LEU A 1 186 ? -9.045 10.149 0.326 1.00 69.38 186 LEU A CA 1
ATOM 1382 C C . LEU A 1 186 ? -10.234 10.030 -0.622 1.00 69.38 186 LEU A C 1
ATOM 1384 O O . LEU A 1 186 ? -11.341 9.666 -0.230 1.00 69.38 186 LEU A O 1
ATOM 1388 N N . ARG A 1 187 ? -9.963 10.256 -1.910 1.00 59.53 187 ARG A N 1
ATOM 1389 C CA . ARG A 1 187 ? -10.894 9.949 -2.998 1.00 59.53 187 ARG A CA 1
ATOM 1390 C C . ARG A 1 187 ? -10.960 8.434 -3.177 1.00 59.53 187 ARG A C 1
ATOM 1392 O O . ARG A 1 187 ? -10.065 7.838 -3.768 1.00 59.53 187 ARG A O 1
ATOM 1399 N N . ARG A 1 188 ? -12.010 7.809 -2.640 1.00 56.91 188 ARG A N 1
ATOM 1400 C CA . ARG A 1 188 ? -12.278 6.378 -2.814 1.00 56.91 188 ARG A CA 1
ATOM 1401 C C . ARG A 1 188 ? -12.703 6.109 -4.257 1.00 56.91 188 ARG A C 1
ATOM 1403 O O . ARG A 1 188 ? -13.838 6.394 -4.628 1.00 56.91 188 ARG A O 1
ATOM 1410 N N . PHE A 1 189 ? -11.830 5.485 -5.040 1.00 56.06 189 PHE A N 1
ATOM 1411 C CA . PHE A 1 189 ? -12.242 4.870 -6.299 1.00 56.06 189 PHE A CA 1
ATOM 1412 C C . PHE A 1 189 ? -12.843 3.488 -6.025 1.00 56.06 189 PHE A C 1
ATOM 1414 O O . PHE A 1 189 ? -12.146 2.543 -5.654 1.00 56.06 189 PHE A O 1
ATOM 1421 N N . GLU A 1 190 ? -14.157 3.375 -6.204 1.00 51.25 190 GLU A N 1
ATOM 1422 C CA . GLU A 1 190 ? -14.876 2.101 -6.207 1.00 51.25 190 GLU A CA 1
ATOM 1423 C C . GLU A 1 190 ? -14.356 1.208 -7.347 1.00 51.25 190 GLU A C 1
ATOM 1425 O O . GLU A 1 190 ? -14.457 1.560 -8.524 1.00 51.25 190 GLU A O 1
ATOM 1430 N N . SER A 1 191 ? -13.852 0.011 -7.024 1.00 46.22 191 SER A N 1
ATOM 1431 C CA . SER A 1 191 ? -13.385 -0.971 -8.025 1.00 46.22 191 SER A CA 1
ATOM 1432 C C . SER A 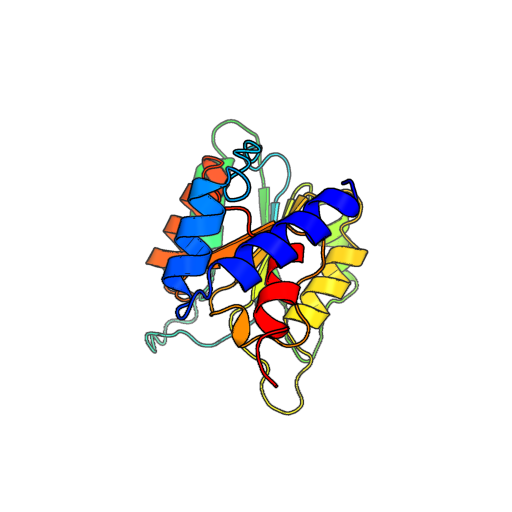1 191 ? -14.493 -1.373 -9.017 1.00 46.22 191 SER A C 1
ATOM 1434 O O . SER A 1 191 ? -14.217 -1.807 -10.134 1.00 46.22 191 SER A O 1
ATOM 1436 N N . SER A 1 192 ? -15.750 -1.180 -8.614 1.00 45.41 192 SER A N 1
ATOM 1437 C CA . SER A 1 192 ? -16.981 -1.236 -9.406 1.00 45.41 192 SER A CA 1
ATOM 1438 C C . SER A 1 192 ? -16.878 -0.405 -10.696 1.00 45.41 192 SER A C 1
ATOM 1440 O O . SER A 1 192 ? -17.171 -0.901 -11.784 1.00 45.41 192 SER A O 1
ATOM 1442 N N . LEU A 1 193 ? -16.382 0.834 -10.591 1.00 45.91 193 LEU A N 1
ATOM 1443 C CA . LEU A 1 193 ? -16.219 1.757 -11.718 1.00 45.91 193 LEU A CA 1
ATOM 1444 C C . LEU A 1 193 ? -15.040 1.364 -12.615 1.00 45.91 193 LEU A C 1
ATOM 1446 O O . LEU A 1 193 ? -15.107 1.552 -13.825 1.00 45.91 193 LEU A O 1
ATOM 1450 N N . TYR A 1 194 ? -13.985 0.752 -12.067 1.00 48.75 194 TYR A N 1
ATOM 1451 C CA . TYR A 1 194 ? -12.845 0.286 -12.866 1.00 48.75 194 TYR A CA 1
ATOM 1452 C C . TYR A 1 194 ? -13.259 -0.743 -13.933 1.00 48.75 194 TYR A C 1
ATOM 1454 O O . TYR A 1 194 ? -12.795 -0.690 -15.072 1.00 48.75 194 TYR A O 1
ATOM 1462 N N . ASN A 1 195 ? -14.179 -1.654 -13.599 1.00 41.38 195 ASN A N 1
ATOM 1463 C CA . ASN A 1 195 ? -14.718 -2.604 -14.576 1.00 41.38 195 ASN A CA 1
ATOM 1464 C C . ASN A 1 195 ? -15.551 -1.898 -15.663 1.00 41.38 195 ASN A C 1
ATOM 1466 O O . ASN A 1 195 ? -15.496 -2.299 -16.825 1.00 41.38 195 ASN A O 1
ATOM 1470 N N . LEU A 1 196 ? -16.255 -0.814 -15.311 1.00 44.44 196 LEU A N 1
ATOM 1471 C CA . LEU A 1 196 ? -16.994 0.025 -16.260 1.00 44.44 196 LEU A CA 1
ATOM 1472 C C . LEU A 1 196 ? -16.043 0.741 -17.240 1.00 44.44 196 LEU A C 1
ATOM 1474 O O . LEU A 1 196 ? -16.298 0.735 -18.442 1.00 44.44 196 LEU A O 1
ATOM 1478 N N . TYR A 1 197 ? -14.901 1.255 -16.760 1.00 44.81 197 TYR A N 1
ATOM 1479 C CA . TYR A 1 197 ? -13.864 1.877 -17.602 1.00 44.81 197 TYR A CA 1
ATOM 1480 C C . TYR A 1 197 ? -13.275 0.934 -18.665 1.00 44.81 197 TYR A C 1
ATOM 1482 O O . TYR A 1 197 ? -12.836 1.407 -19.712 1.00 44.81 197 TYR A O 1
ATOM 1490 N N . ARG A 1 198 ? -13.271 -0.389 -18.439 1.00 44.03 198 ARG A N 1
ATOM 1491 C CA . ARG A 1 198 ? -12.787 -1.369 -19.430 1.00 44.03 198 ARG A CA 1
ATOM 1492 C C . ARG A 1 198 ? -13.863 -1.814 -20.431 1.00 44.03 198 ARG A C 1
ATOM 1494 O O . ARG A 1 198 ? -13.517 -2.296 -21.505 1.00 44.03 198 ARG A O 1
ATOM 1501 N N . GLY A 1 199 ? -15.147 -1.635 -20.119 1.00 37.81 199 GLY A N 1
ATOM 1502 C CA . GLY A 1 199 ? -16.263 -2.060 -20.977 1.00 37.81 199 GLY A CA 1
ATOM 1503 C C . GLY A 1 199 ? -16.467 -1.234 -22.256 1.00 37.81 199 GLY A C 1
ATOM 1504 O O . GLY A 1 199 ? -17.262 -1.629 -23.101 1.00 37.81 199 GLY A O 1
ATOM 1505 N N . GLY A 1 200 ? -15.772 -0.099 -22.407 1.00 34.78 200 GLY A N 1
ATOM 1506 C CA . GLY A 1 200 ? -15.933 0.832 -23.534 1.00 34.78 200 GLY A CA 1
ATOM 1507 C C . GLY A 1 200 ? -14.995 0.623 -24.731 1.00 34.78 200 GLY A C 1
ATOM 1508 O O . GLY A 1 200 ? -14.998 1.458 -25.630 1.00 34.78 200 GLY A O 1
ATOM 1509 N N . GLY A 1 201 ? -14.171 -0.430 -24.739 1.00 33.22 201 GLY A N 1
ATOM 1510 C CA . GLY A 1 201 ? -13.230 -0.734 -25.825 1.00 33.22 201 GLY A CA 1
ATOM 1511 C C . GLY A 1 201 ? -13.578 -2.035 -26.545 1.00 33.22 201 GLY A C 1
ATOM 1512 O O . GLY A 1 201 ? -13.090 -3.092 -26.143 1.00 33.22 201 GLY A O 1
ATOM 1513 N N . GLY A 1 202 ? -14.415 -1.934 -27.581 1.00 28.70 202 GLY A N 1
ATOM 1514 C CA . GLY A 1 202 ? -14.631 -2.971 -28.599 1.00 28.70 202 GLY A CA 1
ATOM 1515 C C . GLY A 1 202 ? -13.850 -2.665 -29.871 1.00 28.70 202 GLY A C 1
ATOM 1516 O O . GLY A 1 202 ? -13.700 -1.459 -30.165 1.00 28.70 202 GLY A O 1
#

Sequence (202 aa):
MDVDHVSTLFQAANSARLRSVEDLAKCLEAANLGTESSQFTPLSGPVLLLTPVVQHLEGNTRSTDPFEPLGQRLSKGLSKEQALTVNHVPYIHLAGITDVHAQHIEKATSVIFCVSGPSASGQASQTHLARKAYDLAKNARFIILLCCRPSLLSPPPPSGSTVVEIDDYSGKCLEKAAGDMLSGNLRRFESSLYNLYRGGGG

Organism: NCBI:txid339359

pLDDT: mean 73.95, std 19.71, range [28.7, 96.44]

Radius of gyration: 18.23 Å; chains: 1; bounding box: 55×32×48 Å

Secondary structure (DSSP, 8-state):
--HHHHHHHHHHHHHTT--SHHHHHHHHHHTTTT------PPP-SPEEEEEE----TT---S---TTHHHHHHHHHHHTTTS---EEEEEE-TTT-S-HHHHHHHTT-SEEEEEE-SSPPTTSPPHHHHHHHHHHH-TTSEEEEEESS-GGG-SSPPPTTSEEEE-S---HHHHHHHHHHHHHT----B-HHHHHHHHTT--